Protein AF-A0A7S4QKD5-F1 (afdb_monomer_lite)

pLDDT: mean 78.83, std 19.74, range [33.03, 97.81]

Radius of gyration: 23.09 Å; chains: 1; bounding box: 77×49×74 Å

Sequence (317 aa):
MRFPWPRMSRLARLGDWGRHAMQVAAQGALAAQARTRALATPSAGSQRAFCSGRSSRMLVKAEVSDFGRLAGGVLARLRAGQPTELDAVGEGAVGSAVKALALANALAGKDSSITVAFIPVLTSSDDKKLVRLTVHSVLTPTEKEPPDFSRGGLYVPADAAAVGRRAADSARARNAPGAAAVGAGAGNGGVATPTELARAVLGEWLRYAAPDLRAATRVAAVARTAGREASASVSSASAPGRQRAPFLLAFGPPALARAVRALAFVCVDLKKEHLAGSPSFVVVPRFGERRKPDRYLGIEKTTKFIALCLAHAKTGR

Foldseek 3Di:
DDDDDDDPPPPPPPPCPVVCVVVCLVVVVVVVVVVVVVPPDDDPDDDPPPDDLDADEAEFDLDDPDLNVLLVVLLVCQVVVGWYKYKYADLSRLLSNLVSLQVNQVVCVVPHQWFKWWQWAFDADPNTTIIMTGIHTDRHFPADDDPDPVPDAAEQDLALVVLVVVLVVVVVVCPPPPNPPPDPPPPPNRQNALQSVLVVLLLLLCVQQPVQLVVQVVVCVVCVVVVHRDRRDRDPDDDRPPDHFHKYKAADRSSSSSNSSSSNVNQVVCPDPSNPVGFDWIWGKHKDWDWDQDPPPSDTDIGITIMTTIGTDPPDD

Organism: NCBI:txid311494

InterPro domains:
  IPR007347 Sporulation stage V, protein S [PF04232] (65-133)
  IPR036882 Alba-like domain superfamily [G3DSA:3.30.110.20] (59-139)

Structure (mmCIF, N/CA/C/O backbone):
data_AF-A0A7S4QKD5-F1
#
_entry.id   AF-A0A7S4QKD5-F1
#
loop_
_atom_site.group_PDB
_atom_site.id
_atom_site.type_symbol
_atom_site.label_atom_id
_atom_site.label_alt_id
_atom_site.label_comp_id
_atom_site.label_asym_id
_atom_site.label_entity_id
_atom_site.label_seq_id
_atom_site.pdbx_PDB_ins_code
_atom_site.Cartn_x
_atom_site.Cartn_y
_atom_site.Cartn_z
_atom_site.occupancy
_atom_site.B_iso_or_equiv
_atom_site.auth_seq_id
_atom_site.auth_comp_id
_atom_site.auth_asym_id
_atom_site.auth_atom_id
_atom_site.pdbx_PDB_model_num
ATOM 1 N N . MET A 1 1 ? -11.360 -14.844 -48.234 1.00 39.16 1 MET A N 1
ATOM 2 C CA . MET A 1 1 ? -11.014 -13.437 -47.927 1.00 39.16 1 MET A CA 1
ATOM 3 C C . MET A 1 1 ? -9.937 -13.422 -46.846 1.00 39.16 1 MET A C 1
ATOM 5 O O . MET A 1 1 ? -10.187 -13.914 -45.754 1.00 39.16 1 MET A O 1
ATOM 9 N N . ARG A 1 2 ? -8.713 -12.987 -47.179 1.00 33.09 2 ARG A N 1
ATOM 10 C CA . ARG A 1 2 ? -7.545 -12.968 -46.278 1.00 33.09 2 ARG A CA 1
ATOM 11 C C . ARG A 1 2 ? -7.447 -11.593 -45.609 1.00 33.09 2 ARG A C 1
ATOM 13 O O . ARG A 1 2 ? -7.262 -10.604 -46.307 1.00 33.09 2 ARG A O 1
ATOM 20 N N . PHE A 1 3 ? -7.566 -11.536 -44.284 1.00 33.91 3 PHE A N 1
ATOM 21 C CA . PHE A 1 3 ? -7.326 -10.317 -43.505 1.00 33.91 3 PHE A CA 1
ATOM 22 C C . PHE A 1 3 ? -5.829 -10.185 -43.175 1.00 33.91 3 PHE A C 1
ATOM 24 O O . PHE A 1 3 ? -5.267 -11.119 -42.596 1.00 33.91 3 PHE A O 1
ATOM 31 N N . PRO A 1 4 ? -5.166 -9.060 -43.498 1.00 55.31 4 PRO A N 1
ATOM 32 C CA . PRO A 1 4 ? -3.790 -8.824 -43.091 1.00 55.31 4 PRO A CA 1
ATOM 33 C C . PRO A 1 4 ? -3.775 -8.266 -41.662 1.00 55.31 4 PRO A C 1
ATOM 35 O O . PRO A 1 4 ? -4.262 -7.169 -41.399 1.00 55.31 4 PRO A O 1
ATOM 38 N N . TRP A 1 5 ? -3.211 -9.022 -40.722 1.00 33.19 5 TRP A N 1
ATOM 39 C CA . TRP A 1 5 ? -2.907 -8.511 -39.385 1.00 33.19 5 TRP A CA 1
ATOM 40 C C . TRP A 1 5 ? -1.605 -7.689 -39.421 1.00 33.19 5 TRP A C 1
ATOM 42 O O . TRP A 1 5 ? -0.603 -8.175 -39.957 1.00 33.19 5 TRP A O 1
ATOM 52 N N . PRO A 1 6 ? -1.556 -6.474 -38.840 1.00 47.16 6 PRO A N 1
ATOM 53 C CA . PRO A 1 6 ? -0.321 -5.705 -38.746 1.00 47.16 6 PRO A CA 1
ATOM 54 C C . PRO A 1 6 ? 0.633 -6.325 -37.716 1.00 47.16 6 PRO A C 1
ATOM 56 O O . PRO A 1 6 ? 0.248 -6.643 -36.589 1.00 47.16 6 PRO A O 1
ATOM 59 N N . ARG A 1 7 ? 1.908 -6.455 -38.103 1.00 42.19 7 ARG A N 1
ATOM 60 C CA . ARG A 1 7 ? 3.028 -6.924 -37.270 1.00 42.19 7 ARG A CA 1
ATOM 61 C C . ARG A 1 7 ? 3.140 -6.124 -35.960 1.00 42.19 7 ARG A C 1
ATOM 63 O O . ARG A 1 7 ? 3.494 -4.946 -35.963 1.00 42.19 7 ARG A O 1
ATOM 70 N N . MET A 1 8 ? 2.912 -6.788 -34.824 1.00 36.66 8 MET A N 1
ATOM 71 C CA . MET A 1 8 ? 3.201 -6.267 -33.482 1.00 36.66 8 MET A CA 1
ATOM 72 C C . MET A 1 8 ? 4.703 -6.366 -33.163 1.00 36.66 8 MET A C 1
ATOM 74 O O . MET A 1 8 ? 5.147 -7.306 -32.513 1.00 36.66 8 MET A O 1
ATOM 78 N N . SER A 1 9 ? 5.487 -5.358 -33.549 1.00 43.75 9 SER A N 1
ATOM 79 C CA . SER A 1 9 ? 6.924 -5.266 -33.210 1.00 43.75 9 SER A CA 1
ATOM 80 C C . SER A 1 9 ? 7.228 -4.395 -31.972 1.00 43.75 9 SER A C 1
ATOM 82 O O . SER A 1 9 ? 8.347 -3.914 -31.813 1.00 43.75 9 SER A O 1
ATOM 84 N N . ARG A 1 10 ? 6.260 -4.154 -31.071 1.00 43.47 10 ARG A N 1
ATOM 85 C CA . ARG A 1 10 ? 6.428 -3.257 -29.896 1.00 43.47 10 ARG A CA 1
ATOM 86 C C . ARG A 1 10 ? 6.377 -3.922 -28.512 1.00 43.47 10 ARG A C 1
ATOM 88 O O . ARG A 1 10 ? 6.310 -3.211 -27.516 1.00 43.47 10 ARG A O 1
ATOM 95 N N . LEU A 1 11 ? 6.457 -5.250 -28.407 1.00 43.75 11 LEU A N 1
ATOM 96 C CA . LEU A 1 11 ? 6.406 -5.946 -27.105 1.00 43.75 11 LEU A CA 1
ATOM 97 C C . LEU A 1 11 ? 7.763 -6.422 -26.551 1.00 43.75 11 LEU A C 1
ATOM 99 O O . LEU A 1 11 ? 7.818 -6.895 -25.421 1.00 43.75 11 LEU A O 1
ATOM 103 N N . ALA A 1 12 ? 8.874 -6.217 -27.265 1.00 42.94 12 ALA A N 1
ATOM 104 C CA . ALA A 1 12 ? 10.193 -6.691 -26.826 1.00 42.94 12 ALA A CA 1
ATOM 105 C C . ALA A 1 12 ? 10.937 -5.771 -25.824 1.00 42.94 12 ALA A C 1
ATOM 107 O O . ALA A 1 12 ? 11.955 -6.180 -25.280 1.00 42.94 12 ALA A O 1
ATOM 108 N N . ARG A 1 13 ? 10.458 -4.551 -25.519 1.00 44.81 13 ARG A N 1
ATOM 109 C CA . ARG A 1 13 ? 11.204 -3.581 -24.670 1.00 44.81 13 ARG A CA 1
ATOM 110 C C . ARG A 1 13 ? 10.841 -3.558 -23.177 1.00 44.81 13 ARG A C 1
ATOM 112 O O . ARG A 1 13 ? 11.372 -2.736 -22.437 1.00 44.81 13 ARG A O 1
ATOM 119 N N . LEU A 1 14 ? 9.958 -4.441 -22.704 1.00 46.25 14 LEU A N 1
ATOM 120 C CA . LEU A 1 14 ? 9.566 -4.499 -21.282 1.00 46.25 14 LEU A CA 1
ATOM 121 C C . LEU A 1 14 ? 10.280 -5.597 -20.467 1.00 46.25 14 LEU A C 1
ATOM 123 O O . LEU A 1 14 ? 10.125 -5.636 -19.248 1.00 46.25 14 LEU A O 1
ATOM 127 N N . GLY A 1 15 ? 11.084 -6.455 -21.107 1.00 46.62 15 GLY A N 1
ATOM 128 C CA . GLY A 1 15 ? 11.769 -7.580 -20.453 1.00 46.62 15 GLY A CA 1
ATOM 129 C C . GLY A 1 15 ? 13.033 -7.223 -19.659 1.00 46.62 15 GLY A C 1
ATOM 130 O O . GLY A 1 15 ? 13.380 -7.945 -18.726 1.00 46.62 15 GLY A O 1
ATOM 131 N N . ASP A 1 16 ? 13.698 -6.104 -19.964 1.00 50.00 16 ASP A N 1
ATOM 132 C CA . ASP A 1 16 ? 15.040 -5.823 -19.423 1.00 50.00 16 ASP A CA 1
ATOM 133 C C . ASP A 1 16 ? 15.083 -5.010 -18.129 1.00 50.00 16 ASP A C 1
ATOM 135 O O . ASP A 1 16 ? 16.111 -4.980 -17.456 1.00 50.00 16 ASP A O 1
ATOM 139 N N . TRP A 1 17 ? 13.961 -4.445 -17.686 1.00 52.34 17 TRP A N 1
ATOM 140 C CA . TRP A 1 17 ? 13.917 -3.627 -16.468 1.00 52.34 17 TRP A CA 1
ATOM 141 C C . TRP A 1 17 ? 14.281 -4.409 -15.200 1.00 52.34 17 TRP A C 1
ATOM 143 O O . TRP A 1 17 ? 14.860 -3.851 -14.276 1.00 52.34 17 TRP A O 1
ATOM 153 N N . GLY A 1 18 ? 13.961 -5.705 -15.139 1.00 49.03 18 GLY A N 1
ATOM 154 C CA . GLY A 1 18 ? 14.237 -6.537 -13.964 1.00 49.03 18 GLY A CA 1
ATOM 155 C C . GLY A 1 18 ? 15.702 -6.950 -13.836 1.00 49.03 18 GLY A C 1
ATOM 156 O O . GLY A 1 18 ? 16.249 -6.912 -12.736 1.00 49.03 18 GLY A O 1
ATOM 157 N N . ARG A 1 19 ? 16.334 -7.321 -14.958 1.00 54.69 19 ARG A N 1
ATOM 158 C CA . ARG A 1 19 ? 17.758 -7.678 -14.992 1.00 54.69 19 ARG A CA 1
ATOM 159 C C . ARG A 1 19 ? 18.625 -6.439 -14.839 1.00 54.69 19 ARG A C 1
ATOM 161 O O . ARG A 1 19 ? 19.513 -6.466 -14.002 1.00 54.69 19 ARG A O 1
ATOM 168 N N . HIS A 1 20 ? 18.286 -5.329 -15.501 1.00 55.62 20 HIS A N 1
ATOM 169 C CA . HIS A 1 20 ? 18.973 -4.058 -15.272 1.00 55.62 20 HIS A CA 1
ATOM 170 C C . HIS A 1 20 ? 18.771 -3.532 -13.852 1.00 55.62 20 HIS A C 1
ATOM 172 O O . HIS A 1 20 ? 19.747 -3.123 -13.251 1.00 55.62 20 HIS A O 1
ATOM 178 N N . ALA A 1 21 ? 17.578 -3.581 -13.249 1.00 52.31 21 ALA A N 1
ATOM 179 C CA . ALA A 1 21 ? 17.415 -3.118 -11.866 1.00 52.31 21 ALA A CA 1
ATOM 180 C C . ALA A 1 21 ? 18.180 -3.990 -10.854 1.00 52.31 21 ALA A C 1
ATOM 182 O O . ALA A 1 21 ? 18.767 -3.450 -9.921 1.00 52.31 21 ALA A O 1
ATOM 183 N N . MET A 1 22 ? 18.229 -5.317 -11.042 1.00 56.12 22 MET A N 1
ATOM 184 C CA . MET A 1 22 ? 19.041 -6.196 -10.188 1.00 56.12 22 MET A CA 1
ATOM 185 C C . MET A 1 22 ? 20.547 -6.052 -10.447 1.00 56.12 22 MET A C 1
ATOM 187 O O . MET A 1 22 ? 21.323 -6.076 -9.495 1.00 56.12 22 MET A O 1
ATOM 191 N N . GLN A 1 23 ? 20.965 -5.848 -11.697 1.00 62.44 23 GLN A N 1
ATOM 192 C CA . GLN A 1 23 ? 22.365 -5.645 -12.076 1.00 62.44 23 GLN A CA 1
ATOM 193 C C . GLN A 1 23 ? 22.870 -4.255 -11.665 1.00 62.44 23 GLN A C 1
ATOM 195 O O . GLN A 1 23 ? 23.968 -4.154 -11.135 1.00 62.44 23 GLN A O 1
ATOM 200 N N . VAL A 1 24 ? 22.053 -3.206 -11.787 1.00 59.84 24 VAL A N 1
ATOM 201 C CA . VAL A 1 24 ? 22.327 -1.850 -11.277 1.00 59.84 24 VAL A CA 1
ATOM 202 C C . VAL A 1 24 ? 22.299 -1.834 -9.749 1.00 59.84 24 VAL A C 1
ATOM 204 O O . VAL A 1 24 ? 23.124 -1.161 -9.144 1.00 59.84 24 VAL A O 1
ATOM 207 N N . ALA A 1 25 ? 21.435 -2.616 -9.092 1.00 54.34 25 ALA A N 1
ATOM 208 C CA . ALA A 1 25 ? 21.495 -2.789 -7.639 1.00 54.34 25 ALA A CA 1
ATOM 209 C C . ALA A 1 25 ? 22.778 -3.516 -7.199 1.00 54.34 25 ALA A C 1
ATOM 211 O O . ALA A 1 25 ? 23.382 -3.121 -6.206 1.00 54.34 25 ALA A O 1
ATOM 212 N N . ALA A 1 26 ? 23.228 -4.537 -7.937 1.00 53.03 26 ALA A N 1
ATOM 213 C CA . ALA A 1 26 ? 24.484 -5.236 -7.660 1.00 53.03 26 ALA A CA 1
ATOM 214 C C . ALA A 1 26 ? 25.719 -4.350 -7.926 1.00 53.03 26 ALA A C 1
ATOM 216 O O . ALA A 1 26 ? 26.621 -4.289 -7.095 1.00 53.03 26 ALA A O 1
ATOM 217 N N . GLN A 1 27 ? 25.736 -3.608 -9.038 1.00 55.28 27 GLN A N 1
ATOM 218 C CA . GLN A 1 27 ? 26.816 -2.681 -9.397 1.00 55.28 27 GLN A CA 1
ATOM 219 C C . GLN A 1 27 ? 26.841 -1.440 -8.492 1.00 55.28 27 GLN A C 1
ATOM 221 O O . GLN A 1 27 ? 27.911 -1.005 -8.077 1.00 55.28 27 GLN A O 1
ATOM 226 N N . GLY A 1 28 ? 25.677 -0.898 -8.126 1.00 45.31 28 GLY A N 1
ATOM 227 C CA . GLY A 1 28 ? 25.545 0.220 -7.193 1.00 45.31 28 GLY A CA 1
ATOM 228 C C . GLY A 1 28 ? 25.924 -0.158 -5.760 1.00 45.31 28 GLY A C 1
ATOM 229 O O . GLY A 1 28 ? 26.590 0.628 -5.090 1.00 45.31 28 GLY A O 1
ATOM 230 N N . ALA A 1 29 ? 25.580 -1.371 -5.309 1.00 48.91 29 ALA A N 1
ATOM 231 C CA . ALA A 1 29 ? 26.019 -1.890 -4.015 1.00 48.91 29 ALA A CA 1
ATOM 232 C C . ALA A 1 29 ? 27.543 -2.065 -3.974 1.00 48.91 29 ALA A C 1
ATOM 234 O O . ALA A 1 29 ? 28.173 -1.583 -3.040 1.00 48.91 29 ALA A O 1
ATOM 235 N N . LEU A 1 30 ? 28.153 -2.639 -5.018 1.00 50.00 30 LEU A N 1
ATOM 236 C CA . LEU A 1 30 ? 29.610 -2.779 -5.112 1.00 50.00 30 LEU A CA 1
ATOM 237 C C . LEU A 1 30 ? 30.332 -1.426 -5.219 1.00 50.00 30 LEU A C 1
ATOM 239 O O . LEU A 1 30 ? 31.354 -1.239 -4.568 1.00 50.00 30 LEU A O 1
ATOM 243 N N . ALA A 1 31 ? 29.799 -0.454 -5.966 1.00 48.97 31 ALA A N 1
ATOM 244 C CA . ALA A 1 31 ? 30.385 0.886 -6.064 1.00 48.97 31 ALA A CA 1
ATOM 245 C C . ALA A 1 31 ? 30.251 1.690 -4.756 1.00 48.97 31 ALA A C 1
ATOM 247 O O . ALA A 1 31 ? 31.171 2.421 -4.385 1.00 48.97 31 ALA A O 1
ATOM 248 N N . ALA A 1 32 ? 29.138 1.541 -4.030 1.00 48.16 32 ALA A N 1
ATOM 249 C CA . ALA A 1 32 ? 28.965 2.129 -2.704 1.00 48.16 32 ALA A CA 1
ATOM 250 C C . ALA A 1 32 ? 29.894 1.467 -1.672 1.00 48.16 32 ALA A C 1
ATOM 252 O O . ALA A 1 32 ? 30.523 2.171 -0.887 1.00 48.16 32 ALA A O 1
ATOM 253 N N . GLN A 1 33 ? 30.048 0.140 -1.733 1.00 46.88 33 GLN A N 1
ATOM 254 C CA . GLN A 1 33 ? 30.880 -0.644 -0.819 1.00 46.88 33 GLN A CA 1
ATOM 255 C C . GLN A 1 33 ? 32.388 -0.446 -1.078 1.00 46.88 33 GLN A C 1
ATOM 257 O O . GLN A 1 33 ? 33.166 -0.333 -0.128 1.00 46.88 33 GLN A O 1
ATOM 262 N N . ALA A 1 34 ? 32.799 -0.299 -2.344 1.00 47.16 34 ALA A N 1
ATOM 263 C CA . ALA A 1 34 ? 34.169 0.042 -2.740 1.00 47.16 34 ALA A CA 1
ATOM 264 C C . ALA A 1 34 ? 34.547 1.483 -2.355 1.00 47.16 34 ALA A C 1
ATOM 266 O O . ALA A 1 34 ? 35.674 1.731 -1.930 1.00 47.16 34 ALA A O 1
ATOM 267 N N . ARG A 1 35 ? 33.598 2.431 -2.402 1.00 42.09 35 ARG A N 1
ATOM 268 C CA . ARG A 1 35 ? 33.827 3.811 -1.934 1.00 42.09 35 ARG A CA 1
ATOM 269 C C . ARG A 1 35 ? 33.873 3.941 -0.409 1.00 42.09 35 ARG A C 1
ATOM 271 O O . ARG A 1 35 ? 34.544 4.840 0.082 1.00 42.09 35 ARG A O 1
ATOM 278 N N . THR A 1 36 ? 33.256 3.030 0.345 1.00 41.66 36 THR A N 1
ATOM 279 C CA . THR A 1 36 ? 33.402 2.977 1.814 1.00 41.66 36 THR A CA 1
ATOM 280 C C . THR A 1 36 ? 34.690 2.313 2.304 1.00 41.66 36 THR A C 1
ATOM 282 O O . THR A 1 36 ? 35.027 2.480 3.470 1.00 41.66 36 THR A O 1
ATOM 285 N N . ARG A 1 37 ? 35.439 1.593 1.454 1.00 37.97 37 ARG A N 1
ATOM 286 C CA . ARG A 1 37 ? 36.737 0.998 1.841 1.00 37.97 37 ARG A CA 1
ATOM 287 C C . ARG A 1 37 ? 37.960 1.850 1.485 1.00 37.97 37 ARG A C 1
ATOM 289 O O . ARG A 1 37 ? 39.017 1.617 2.053 1.00 37.97 37 ARG A O 1
ATOM 296 N N . ALA A 1 38 ? 37.821 2.845 0.608 1.00 36.97 38 ALA A N 1
ATOM 297 C CA . ALA A 1 38 ? 38.929 3.701 0.164 1.00 36.97 38 ALA A CA 1
ATOM 298 C C . ALA A 1 38 ? 39.050 5.048 0.916 1.00 36.97 38 ALA A C 1
ATOM 300 O O . ALA A 1 38 ? 39.887 5.869 0.561 1.00 36.97 38 ALA A O 1
ATOM 301 N N . LEU A 1 39 ? 38.235 5.287 1.951 1.00 38.66 39 LEU A N 1
ATOM 302 C CA . LEU A 1 39 ? 38.225 6.529 2.746 1.00 38.66 39 LEU A CA 1
ATOM 303 C C . LEU A 1 39 ? 38.279 6.240 4.255 1.00 38.66 39 LEU A C 1
ATOM 305 O O . LEU A 1 39 ? 37.533 6.808 5.047 1.00 38.66 39 LEU A O 1
ATOM 309 N N . ALA A 1 40 ? 39.170 5.333 4.654 1.00 34.38 40 ALA A N 1
ATOM 310 C CA . ALA A 1 40 ? 39.543 5.124 6.051 1.00 34.38 40 ALA A CA 1
ATOM 311 C C . ALA A 1 40 ? 40.992 5.583 6.282 1.00 34.38 40 ALA A C 1
ATOM 313 O O . ALA A 1 40 ? 41.862 4.803 6.651 1.00 34.38 40 ALA A O 1
ATOM 314 N N . THR A 1 41 ? 41.248 6.869 6.048 1.00 37.09 41 THR A N 1
ATOM 315 C CA . THR A 1 41 ? 42.358 7.607 6.662 1.00 37.09 41 THR A CA 1
ATOM 316 C C . THR A 1 41 ? 41.738 8.719 7.512 1.00 37.09 41 THR A C 1
ATOM 318 O O . THR A 1 41 ? 40.926 9.493 6.997 1.00 37.09 41 THR A O 1
ATOM 321 N N . PRO A 1 42 ? 42.031 8.798 8.824 1.00 41.19 42 PRO A N 1
ATOM 322 C CA . PRO A 1 42 ? 41.405 9.779 9.695 1.00 41.19 42 PRO A CA 1
ATOM 323 C C . PRO A 1 42 ? 42.092 11.130 9.486 1.00 41.19 42 PRO A C 1
ATOM 325 O O . PRO A 1 42 ? 43.049 11.471 10.173 1.00 41.19 42 PRO A O 1
ATOM 328 N N . SER A 1 43 ? 41.616 11.910 8.516 1.00 33.03 43 SER A N 1
ATOM 329 C CA . SER A 1 43 ? 41.948 13.331 8.453 1.00 33.03 43 SER A CA 1
ATOM 330 C C . SER A 1 43 ? 41.004 14.081 9.386 1.00 33.03 43 SER A C 1
ATOM 332 O O . SER A 1 43 ? 39.810 14.238 9.125 1.00 33.03 43 SER A O 1
ATOM 334 N N . ALA A 1 44 ? 41.554 14.486 10.527 1.00 43.94 44 ALA A N 1
ATOM 335 C CA . ALA A 1 44 ? 40.952 15.437 11.439 1.00 43.94 44 ALA A CA 1
ATOM 336 C C . ALA A 1 44 ? 40.691 16.752 10.687 1.00 43.94 44 ALA A C 1
ATOM 338 O O . ALA A 1 44 ? 41.615 17.503 10.390 1.00 43.94 44 ALA A O 1
ATOM 339 N N . GLY A 1 45 ? 39.432 17.021 10.346 1.00 35.81 45 GLY A N 1
ATOM 340 C CA . GLY A 1 45 ? 39.092 18.218 9.585 1.00 35.81 45 GLY A CA 1
ATOM 341 C C . GLY A 1 45 ? 37.596 18.399 9.376 1.00 35.81 45 GLY A C 1
ATOM 342 O O . GLY A 1 45 ? 37.070 18.094 8.319 1.00 35.81 45 GLY A O 1
ATOM 343 N N . SER A 1 46 ? 36.926 18.927 10.400 1.00 47.12 46 SER A N 1
ATOM 344 C CA . SER A 1 46 ? 35.750 19.799 10.273 1.00 47.12 46 SER A CA 1
ATOM 345 C C . SER A 1 46 ? 34.607 19.357 9.334 1.00 47.12 46 SER A C 1
ATOM 347 O O . SER A 1 46 ? 34.452 19.873 8.232 1.00 47.12 46 SER A O 1
ATOM 349 N N . GLN A 1 47 ? 33.704 18.505 9.834 1.00 42.03 47 GLN A N 1
ATOM 350 C CA . GLN A 1 47 ? 32.267 18.582 9.512 1.00 42.03 47 GLN A CA 1
ATOM 351 C C . GLN A 1 47 ? 31.428 18.284 10.762 1.00 42.03 47 GLN A C 1
ATOM 353 O O . GLN A 1 47 ? 30.766 17.255 10.887 1.00 42.03 47 GLN A O 1
ATOM 358 N N . ARG A 1 48 ? 31.448 19.217 11.719 1.00 42.78 48 ARG A N 1
ATOM 359 C CA . ARG A 1 48 ? 30.397 19.326 12.735 1.00 42.78 48 ARG A CA 1
ATOM 360 C C . ARG A 1 48 ? 29.346 20.315 12.240 1.00 42.78 48 ARG A C 1
ATOM 362 O O . ARG A 1 48 ? 29.459 21.510 12.466 1.00 42.78 48 ARG A O 1
ATOM 369 N N . ALA A 1 49 ? 28.320 19.788 11.582 1.00 39.94 49 ALA A N 1
ATOM 370 C CA . ALA A 1 49 ? 27.015 20.439 11.463 1.00 39.94 49 ALA A CA 1
ATOM 371 C C . ALA A 1 49 ? 25.891 19.384 11.464 1.00 39.94 49 ALA A C 1
ATOM 373 O O . ALA A 1 49 ? 24.949 19.433 10.679 1.00 39.94 49 ALA A O 1
ATOM 374 N N . PHE A 1 50 ? 25.997 18.393 12.349 1.00 48.16 50 PHE A N 1
ATOM 375 C CA . PHE A 1 50 ? 24.866 17.558 12.742 1.00 48.16 50 PHE A CA 1
ATOM 376 C C . PHE A 1 50 ? 24.274 18.181 13.996 1.00 48.16 50 PHE A C 1
ATOM 378 O O . PHE A 1 50 ? 24.842 17.980 15.057 1.00 48.16 50 PHE A O 1
ATOM 385 N N . CYS A 1 51 ? 23.216 18.983 13.850 1.00 41.47 51 CYS A N 1
ATOM 386 C CA . CYS A 1 51 ? 22.248 19.324 14.903 1.00 41.47 51 CYS A CA 1
ATOM 387 C C . CYS A 1 51 ? 21.197 20.303 14.350 1.00 41.47 51 CYS A C 1
ATOM 389 O O . CYS A 1 51 ? 21.194 21.493 14.638 1.00 41.47 51 CYS A O 1
ATOM 391 N N . SER A 1 52 ? 20.245 19.797 13.573 1.00 42.44 52 SER A N 1
ATOM 392 C CA . SER A 1 52 ? 18.865 20.231 13.782 1.00 42.44 52 SER A CA 1
ATOM 393 C C . SER A 1 52 ? 18.005 18.982 13.678 1.00 42.44 52 SER A C 1
ATOM 395 O O . SER A 1 52 ? 18.089 18.261 12.686 1.00 42.44 52 SER A O 1
ATOM 397 N N . GLY A 1 53 ? 17.235 18.675 14.722 1.00 55.81 53 GLY A N 1
ATOM 398 C CA . GLY A 1 53 ? 16.339 17.513 14.795 1.00 55.81 53 GLY A CA 1
ATOM 399 C C . GLY A 1 53 ? 15.153 17.589 13.825 1.00 55.81 53 GLY A C 1
ATOM 400 O O . GLY A 1 53 ? 14.054 17.158 14.153 1.00 55.81 53 GLY A O 1
ATOM 401 N N . ARG A 1 54 ? 15.338 18.192 12.648 1.00 64.19 54 ARG A N 1
ATOM 402 C CA . ARG A 1 54 ? 14.318 18.329 11.617 1.00 64.19 54 ARG A CA 1
ATOM 403 C C . ARG A 1 54 ? 14.257 17.031 10.824 1.00 64.19 54 ARG A C 1
ATOM 405 O O . ARG A 1 54 ? 15.274 16.558 10.313 1.00 64.19 54 ARG A O 1
ATOM 412 N N . SER A 1 55 ? 13.057 16.463 10.709 1.00 76.06 55 SER A N 1
ATOM 413 C CA . SER A 1 55 ? 12.813 15.381 9.760 1.00 76.06 55 SER A CA 1
ATOM 414 C C . SER A 1 55 ? 13.217 15.849 8.369 1.00 76.06 55 SER A C 1
ATOM 416 O O . SER A 1 55 ? 12.851 16.938 7.924 1.00 76.06 55 SER A O 1
ATOM 418 N N . SER A 1 56 ? 14.042 15.057 7.684 1.00 84.50 56 SER A N 1
ATOM 419 C CA . SER A 1 56 ? 14.355 15.390 6.301 1.00 84.50 56 SER A CA 1
ATOM 420 C C . SER A 1 56 ? 13.177 14.996 5.444 1.00 84.50 56 SER A C 1
ATOM 422 O O . SER A 1 56 ? 12.749 13.839 5.436 1.00 84.50 56 SER A O 1
ATOM 424 N N . ARG A 1 57 ? 12.681 15.993 4.725 1.00 90.81 57 ARG A N 1
ATOM 425 C CA . ARG A 1 57 ? 11.639 15.845 3.727 1.00 90.81 57 ARG A CA 1
ATOM 426 C C . ARG A 1 57 ? 12.289 15.789 2.360 1.00 90.81 57 ARG A C 1
ATOM 428 O O . ARG A 1 57 ? 13.069 16.672 2.007 1.00 90.81 57 ARG A O 1
ATOM 435 N N . MET A 1 58 ? 11.978 14.748 1.603 1.00 93.75 58 MET A N 1
ATOM 436 C CA . MET A 1 58 ? 12.442 14.589 0.230 1.00 93.75 58 MET A CA 1
ATOM 437 C C . MET A 1 58 ? 11.248 14.678 -0.708 1.00 93.75 58 MET A C 1
ATOM 439 O O . MET A 1 58 ? 10.289 13.924 -0.561 1.00 93.75 58 MET A O 1
ATOM 443 N N . LEU A 1 59 ? 11.317 15.570 -1.694 1.00 93.31 59 LEU A N 1
ATOM 444 C CA . LEU A 1 59 ? 10.318 15.640 -2.754 1.00 93.31 59 LEU A CA 1
ATOM 445 C C . LEU A 1 59 ? 10.657 14.620 -3.845 1.00 93.31 59 LEU A C 1
ATOM 447 O O . LEU A 1 59 ? 11.723 14.681 -4.461 1.00 93.31 59 LEU A O 1
ATOM 451 N N . VAL A 1 60 ? 9.742 13.694 -4.104 1.00 94.19 60 VAL A N 1
ATOM 452 C CA . VAL A 1 60 ? 9.896 12.669 -5.136 1.00 94.19 60 VAL A CA 1
ATOM 453 C C . VAL A 1 60 ? 9.277 13.161 -6.440 1.00 94.19 60 VAL A C 1
ATOM 455 O O . VAL A 1 60 ? 8.112 13.556 -6.489 1.00 94.19 60 VAL A O 1
ATOM 458 N N . LYS A 1 61 ? 10.064 13.125 -7.518 1.00 92.19 61 LYS A N 1
ATOM 459 C CA . LYS A 1 61 ? 9.604 13.440 -8.877 1.00 92.19 61 LYS A CA 1
ATOM 460 C C . LYS A 1 61 ? 8.955 12.215 -9.527 1.00 92.19 61 LYS A C 1
ATOM 462 O O . LYS A 1 61 ? 9.237 11.081 -9.149 1.00 92.19 61 LYS A O 1
ATOM 467 N N . ALA A 1 62 ? 8.087 12.440 -10.514 1.00 86.69 62 ALA A N 1
ATOM 468 C CA . ALA A 1 62 ? 7.418 11.354 -11.232 1.00 86.69 62 ALA A CA 1
ATOM 469 C C . ALA A 1 62 ? 8.414 10.441 -11.957 1.00 86.69 62 ALA A C 1
ATOM 471 O O . ALA A 1 62 ? 8.365 9.219 -11.803 1.00 86.69 62 ALA A O 1
ATOM 472 N N . GLU A 1 63 ? 9.355 11.052 -12.669 1.00 86.38 63 GLU A N 1
ATOM 473 C CA . GLU A 1 63 ? 10.474 10.373 -13.303 1.00 86.38 63 GLU A CA 1
ATOM 474 C C . GLU A 1 63 ? 11.698 10.497 -12.401 1.00 86.38 63 GLU A C 1
ATOM 476 O O . GLU A 1 63 ? 12.283 11.570 -12.239 1.00 86.38 63 GLU A O 1
ATOM 481 N N . VAL A 1 64 ? 12.053 9.389 -11.760 1.00 76.38 64 VAL A N 1
ATOM 482 C CA . VAL A 1 64 ? 13.286 9.278 -10.987 1.00 76.38 64 VAL A CA 1
ATOM 483 C C . VAL A 1 64 ? 14.299 8.582 -11.883 1.00 76.38 64 VAL A C 1
ATOM 485 O O . VAL A 1 64 ? 14.091 7.433 -12.266 1.00 76.38 64 VAL A O 1
ATOM 488 N N . SER A 1 65 ? 15.381 9.280 -12.226 1.00 74.88 65 SER A N 1
ATOM 489 C CA . SER A 1 65 ? 16.451 8.726 -13.063 1.00 74.88 65 SER A CA 1
ATOM 490 C C . SER A 1 65 ? 17.217 7.598 -12.367 1.00 74.88 65 SER A C 1
ATOM 492 O O . SER A 1 65 ? 17.745 6.719 -13.040 1.00 74.88 65 SER A O 1
ATOM 494 N N . ASP A 1 66 ? 17.240 7.587 -11.029 1.00 89.38 66 ASP A N 1
ATOM 495 C CA . ASP A 1 66 ? 17.948 6.581 -10.239 1.00 89.38 66 ASP A CA 1
ATOM 496 C C . ASP A 1 66 ? 17.177 6.183 -8.965 1.00 89.38 66 ASP A C 1
ATOM 498 O O . ASP A 1 66 ? 17.264 6.821 -7.909 1.00 89.38 66 ASP A O 1
ATOM 502 N N . PHE A 1 67 ? 16.404 5.095 -9.063 1.00 91.44 67 PHE A N 1
ATOM 503 C CA . PHE A 1 67 ? 15.717 4.494 -7.914 1.00 91.44 67 PHE A CA 1
ATOM 504 C C . PHE A 1 67 ? 16.693 3.953 -6.865 1.00 91.44 67 PHE A C 1
ATOM 506 O O . PHE A 1 67 ? 16.360 3.946 -5.680 1.00 91.44 67 PHE A O 1
ATOM 513 N N . GLY A 1 68 ? 17.878 3.503 -7.290 1.00 94.44 68 GLY A N 1
ATOM 514 C CA . GLY A 1 68 ? 18.900 2.943 -6.412 1.00 94.44 68 GLY A CA 1
ATOM 515 C C . GLY A 1 68 ? 19.451 4.000 -5.467 1.00 94.44 68 GLY A C 1
ATOM 516 O O . GLY A 1 68 ? 19.533 3.761 -4.263 1.00 94.44 68 GLY A O 1
ATOM 517 N N . ARG A 1 69 ? 19.724 5.204 -5.979 1.00 95.12 69 ARG A N 1
ATOM 518 C CA . ARG A 1 69 ? 20.169 6.335 -5.155 1.00 95.12 69 ARG A CA 1
ATOM 519 C C . ARG A 1 69 ? 19.127 6.749 -4.118 1.00 95.12 69 ARG A C 1
ATOM 521 O O . ARG A 1 69 ? 19.487 6.966 -2.962 1.00 95.12 69 ARG A O 1
ATOM 528 N N . LEU A 1 70 ? 17.848 6.829 -4.499 1.00 95.38 70 LEU A N 1
ATOM 529 C CA . LEU A 1 70 ? 16.773 7.152 -3.551 1.00 95.38 70 LEU A CA 1
ATOM 530 C C . LEU A 1 70 ? 16.620 6.052 -2.487 1.00 95.38 70 LEU A C 1
ATOM 532 O O . LEU A 1 70 ? 16.582 6.355 -1.298 1.00 95.38 70 LEU A O 1
ATOM 536 N N . ALA A 1 71 ? 16.599 4.782 -2.898 1.00 96.12 71 ALA A N 1
ATOM 537 C CA . ALA A 1 71 ? 16.498 3.637 -1.994 1.00 96.12 71 ALA A CA 1
ATOM 538 C C . ALA A 1 71 ? 17.676 3.560 -1.007 1.00 96.12 71 ALA A C 1
ATOM 540 O O . ALA A 1 71 ? 17.471 3.405 0.197 1.00 96.12 71 ALA A O 1
ATOM 541 N N . GLY A 1 72 ? 18.906 3.718 -1.504 1.00 95.19 72 GLY A N 1
ATOM 542 C CA . GLY A 1 72 ? 20.121 3.729 -0.691 1.00 95.19 72 GLY A CA 1
ATOM 543 C C . GLY A 1 72 ? 20.164 4.912 0.274 1.00 95.19 72 GLY A C 1
ATOM 544 O O . GLY A 1 72 ? 20.512 4.734 1.438 1.00 95.19 72 GLY A O 1
ATOM 545 N N . GLY A 1 73 ? 19.735 6.099 -0.171 1.00 94.94 73 GLY A N 1
ATOM 546 C CA . GLY A 1 73 ? 19.615 7.282 0.681 1.00 94.94 73 GLY A CA 1
ATOM 547 C C . GLY A 1 73 ? 18.614 7.087 1.822 1.00 94.94 73 GLY A C 1
ATOM 548 O O . GLY A 1 73 ? 18.933 7.386 2.971 1.00 94.94 73 GLY A O 1
ATOM 549 N N . VAL A 1 74 ? 17.434 6.525 1.534 1.00 95.44 74 VAL A N 1
ATOM 550 C CA . VAL A 1 74 ? 16.441 6.181 2.567 1.00 95.44 74 VAL A CA 1
ATOM 551 C C . VAL A 1 74 ? 17.021 5.170 3.557 1.00 95.44 74 VAL A C 1
ATOM 553 O O . VAL A 1 74 ? 16.946 5.383 4.765 1.00 95.44 74 VAL A O 1
ATOM 556 N N . LEU A 1 75 ? 17.646 4.096 3.068 1.00 94.94 75 LEU A N 1
ATOM 557 C CA . LEU A 1 75 ? 18.206 3.056 3.929 1.00 94.94 75 LEU A CA 1
ATOM 558 C C . LEU A 1 75 ? 19.345 3.581 4.816 1.00 94.94 75 LEU A C 1
ATOM 560 O O . LEU A 1 75 ? 19.394 3.254 6.000 1.00 94.94 75 LEU A O 1
ATOM 564 N N . ALA A 1 76 ? 20.229 4.423 4.275 1.00 94.31 76 ALA A N 1
ATOM 565 C CA . ALA A 1 76 ? 21.308 5.052 5.033 1.00 94.31 76 ALA A CA 1
ATOM 566 C C . ALA A 1 76 ? 20.765 5.915 6.182 1.00 94.31 76 ALA A C 1
ATOM 568 O O . ALA A 1 76 ? 21.253 5.824 7.308 1.00 94.31 76 ALA A O 1
ATOM 569 N N . ARG A 1 77 ? 19.705 6.695 5.930 1.00 94.19 77 ARG A N 1
ATOM 570 C CA . ARG A 1 77 ? 19.056 7.513 6.965 1.00 94.19 77 ARG A CA 1
ATOM 571 C C . ARG A 1 77 ? 18.377 6.675 8.037 1.00 94.19 77 ARG A C 1
ATOM 573 O O . ARG A 1 77 ? 18.525 6.977 9.217 1.00 94.19 77 ARG A O 1
ATOM 580 N N . LEU A 1 78 ? 17.683 5.608 7.643 1.00 93.06 78 LEU A N 1
ATOM 581 C CA . LEU A 1 78 ? 17.048 4.692 8.591 1.00 93.06 78 LEU A CA 1
ATOM 582 C C . LEU A 1 78 ? 18.078 3.982 9.476 1.00 93.06 78 LEU A C 1
ATOM 584 O O . LEU A 1 78 ? 17.851 3.849 10.675 1.00 93.06 78 LEU A O 1
ATOM 588 N N . ARG A 1 79 ? 19.227 3.580 8.916 1.00 92.62 79 ARG A N 1
ATOM 589 C CA . ARG A 1 79 ? 20.355 3.018 9.683 1.00 92.62 79 ARG A CA 1
ATOM 590 C C . ARG A 1 79 ? 20.947 4.028 10.666 1.00 92.62 79 ARG A C 1
ATOM 592 O O . ARG A 1 79 ? 21.336 3.644 11.759 1.00 92.62 79 ARG A O 1
ATOM 599 N N . ALA A 1 80 ? 20.961 5.307 10.301 1.00 92.50 80 ALA A N 1
ATOM 600 C CA . ALA A 1 80 ? 21.371 6.398 11.180 1.00 92.50 80 ALA A CA 1
ATOM 601 C C . ALA A 1 80 ? 20.288 6.818 12.201 1.00 92.50 80 ALA A C 1
ATOM 603 O O . ALA A 1 80 ? 20.479 7.804 12.909 1.00 92.50 80 ALA A O 1
ATOM 604 N N . GLY A 1 81 ? 19.136 6.133 12.254 1.00 90.81 81 GLY A N 1
ATOM 605 C CA . GLY A 1 81 ? 18.026 6.481 13.148 1.00 90.81 81 GLY A CA 1
ATOM 606 C C . GLY A 1 81 ? 17.352 7.817 12.816 1.00 90.81 81 GLY A C 1
ATOM 607 O O . GLY A 1 81 ? 16.668 8.391 13.659 1.00 90.81 81 GLY A O 1
ATOM 608 N N . GLN A 1 82 ? 17.550 8.344 11.604 1.00 91.12 82 GLN A N 1
ATOM 609 C CA . GLN A 1 82 ? 17.032 9.653 11.227 1.00 91.12 82 GLN A CA 1
ATOM 610 C C . GLN A 1 82 ? 15.614 9.556 10.648 1.00 91.12 82 GLN A C 1
ATOM 612 O O . GLN A 1 82 ? 15.391 8.796 9.695 1.00 91.12 82 GLN A O 1
ATOM 617 N N . PRO A 1 83 ? 14.666 10.386 11.126 1.00 90.06 83 PRO A N 1
ATOM 618 C CA . PRO A 1 83 ? 13.336 10.451 10.540 1.00 90.06 83 PRO A CA 1
ATOM 619 C C . PRO A 1 83 ? 13.424 10.886 9.074 1.00 90.06 83 PRO A C 1
ATOM 621 O O . PRO A 1 83 ? 14.198 11.782 8.704 1.00 90.06 83 PRO A O 1
ATOM 624 N N . THR A 1 84 ? 12.642 10.209 8.236 1.00 95.12 84 THR A N 1
ATOM 625 C CA . THR A 1 84 ? 12.630 10.401 6.786 1.00 95.12 84 THR A CA 1
ATOM 626 C C . THR A 1 84 ? 11.189 10.463 6.295 1.00 95.12 84 THR A C 1
ATOM 628 O O . THR A 1 84 ? 10.397 9.555 6.538 1.00 95.12 84 THR A O 1
ATOM 631 N N . GLU A 1 85 ? 10.854 11.538 5.593 1.00 96.69 85 GLU A N 1
ATOM 632 C CA . GLU A 1 85 ? 9.544 11.765 4.987 1.00 96.69 85 GLU A CA 1
ATOM 633 C C . GLU A 1 85 ? 9.727 11.918 3.473 1.00 96.69 85 GLU A C 1
ATOM 635 O O . GLU A 1 85 ? 10.608 12.653 3.019 1.00 96.69 85 GLU A O 1
ATOM 640 N N . LEU A 1 86 ? 8.904 11.225 2.684 1.00 96.69 86 LEU A N 1
ATOM 641 C CA . LEU A 1 86 ? 8.871 11.375 1.228 1.00 96.69 86 LEU A CA 1
ATOM 642 C C . LEU A 1 86 ? 7.567 12.059 0.817 1.00 96.69 86 LEU A C 1
ATOM 644 O O . LEU A 1 86 ? 6.495 11.483 0.989 1.00 96.69 86 LEU A O 1
ATOM 648 N N . ASP A 1 87 ? 7.657 13.251 0.241 1.00 96.62 87 ASP A N 1
ATOM 649 C CA . ASP A 1 87 ? 6.514 13.965 -0.322 1.00 96.62 87 ASP A CA 1
ATOM 650 C C . ASP A 1 87 ? 6.421 13.652 -1.819 1.00 96.62 87 ASP A C 1
ATOM 652 O O . ASP A 1 87 ? 7.391 13.798 -2.564 1.00 96.62 87 ASP A O 1
ATOM 656 N N . ALA A 1 88 ? 5.259 13.189 -2.275 1.00 96.44 88 ALA A N 1
ATOM 657 C CA . ALA A 1 88 ? 5.031 12.807 -3.663 1.00 96.44 88 ALA A CA 1
ATOM 658 C C . ALA A 1 88 ? 3.783 13.496 -4.230 1.00 96.44 88 ALA A C 1
ATOM 660 O O . ALA A 1 88 ? 2.688 13.414 -3.664 1.00 96.44 88 ALA A O 1
ATOM 661 N N . VAL A 1 89 ? 3.947 14.145 -5.386 1.00 95.38 89 VAL A N 1
ATOM 662 C CA . VAL A 1 89 ? 2.877 14.862 -6.094 1.00 95.38 89 VAL A CA 1
ATOM 663 C C . VAL A 1 89 ? 2.555 14.136 -7.399 1.00 95.38 89 VAL A C 1
ATOM 665 O O . VAL A 1 89 ? 3.406 13.987 -8.273 1.00 95.38 89 VAL A O 1
ATOM 668 N N . GLY A 1 90 ? 1.307 13.689 -7.539 1.00 94.06 90 GLY A N 1
ATOM 669 C CA . GLY A 1 90 ? 0.850 12.938 -8.711 1.00 94.06 90 GLY A CA 1
ATOM 670 C C . GLY A 1 90 ? 1.174 11.439 -8.668 1.00 94.06 90 GLY A C 1
ATOM 671 O O . GLY A 1 90 ? 1.905 10.942 -7.813 1.00 94.06 90 GLY A O 1
ATOM 672 N N . GLU A 1 91 ? 0.581 10.684 -9.591 1.00 94.44 91 GLU A N 1
ATOM 673 C CA . GLU A 1 91 ? 0.581 9.214 -9.535 1.00 94.44 91 GLU A CA 1
ATOM 674 C C . GLU A 1 91 ? 1.945 8.597 -9.847 1.00 94.44 91 GLU A C 1
ATOM 676 O O . GLU A 1 91 ? 2.365 7.644 -9.187 1.00 94.44 91 GLU A O 1
ATOM 681 N N . GLY A 1 92 ? 2.665 9.176 -10.813 1.00 95.19 92 GLY A N 1
ATOM 682 C CA . GLY A 1 92 ? 4.022 8.757 -11.154 1.00 95.19 92 GLY A CA 1
ATOM 683 C C . GLY A 1 92 ? 4.977 8.900 -9.969 1.00 95.19 92 GLY A C 1
ATOM 684 O O . GLY A 1 92 ? 5.709 7.963 -9.666 1.00 95.19 92 GLY A O 1
ATOM 685 N N . ALA A 1 93 ? 4.912 10.024 -9.246 1.00 96.06 93 ALA A N 1
ATOM 686 C CA . ALA A 1 93 ? 5.785 10.286 -8.101 1.00 96.06 93 ALA A CA 1
ATOM 687 C C . ALA A 1 93 ? 5.511 9.321 -6.947 1.00 96.06 93 ALA A C 1
ATOM 689 O O . ALA A 1 93 ? 6.447 8.766 -6.377 1.00 96.06 93 ALA A O 1
ATOM 690 N N . VAL A 1 94 ? 4.233 9.059 -6.645 1.00 96.75 94 VAL A N 1
ATOM 691 C CA . VAL A 1 94 ? 3.853 8.085 -5.610 1.00 96.75 94 VAL A CA 1
ATOM 692 C C . VAL A 1 94 ? 4.324 6.684 -6.000 1.00 96.75 94 VAL A C 1
ATOM 694 O O . VAL A 1 94 ? 4.936 5.991 -5.190 1.00 96.75 94 VAL A O 1
ATOM 697 N N . GLY A 1 95 ? 4.109 6.274 -7.254 1.00 95.75 95 GLY A N 1
ATOM 698 C CA . GLY A 1 95 ? 4.597 4.991 -7.758 1.00 95.75 95 GLY A CA 1
ATOM 699 C C . GLY A 1 95 ? 6.122 4.864 -7.676 1.00 95.75 95 GLY A C 1
ATOM 700 O O . GLY A 1 95 ? 6.628 3.811 -7.289 1.00 95.75 95 GLY A O 1
ATOM 701 N N . SER A 1 96 ? 6.850 5.934 -7.996 1.00 96.06 96 SER A N 1
ATOM 702 C CA . SER A 1 96 ? 8.311 5.995 -7.918 1.00 96.06 96 SER A CA 1
ATOM 703 C C . SER A 1 96 ? 8.830 5.942 -6.479 1.00 96.06 96 SER A C 1
ATOM 705 O O . SER A 1 96 ? 9.760 5.184 -6.199 1.00 96.06 96 SER A O 1
ATOM 707 N N . ALA A 1 97 ? 8.188 6.658 -5.552 1.00 97.19 97 ALA A N 1
ATOM 708 C CA . ALA A 1 97 ? 8.516 6.621 -4.129 1.00 97.19 97 ALA A CA 1
ATOM 709 C C . ALA A 1 97 ? 8.339 5.207 -3.556 1.00 97.19 97 ALA A C 1
ATOM 711 O O . ALA A 1 97 ? 9.257 4.653 -2.957 1.00 97.19 97 ALA A O 1
ATOM 712 N N . VAL A 1 98 ? 7.191 4.571 -3.815 1.00 97.56 98 VAL A N 1
ATOM 713 C CA . VAL A 1 98 ? 6.905 3.215 -3.322 1.00 97.56 98 VAL A CA 1
ATOM 714 C C . VAL A 1 98 ? 7.849 2.177 -3.931 1.00 97.56 98 VAL A C 1
ATOM 716 O O . VAL A 1 98 ? 8.307 1.284 -3.222 1.00 97.56 98 VAL A O 1
ATOM 719 N N . LYS A 1 99 ? 8.194 2.296 -5.221 1.00 96.44 99 LYS A N 1
ATOM 720 C CA . LYS A 1 99 ? 9.210 1.442 -5.862 1.00 96.44 99 LYS A CA 1
ATOM 721 C C . LYS A 1 99 ? 10.574 1.576 -5.194 1.00 96.44 99 LYS A C 1
ATOM 723 O O . LYS A 1 99 ? 11.219 0.561 -4.952 1.00 96.44 99 LYS A O 1
ATOM 728 N N . ALA A 1 100 ? 11.003 2.799 -4.886 1.00 97.06 100 ALA A N 1
ATOM 729 C CA . ALA A 1 100 ? 12.263 3.030 -4.188 1.00 97.06 100 ALA A CA 1
ATOM 730 C C . ALA A 1 100 ? 12.243 2.434 -2.772 1.00 97.06 100 ALA A C 1
ATOM 732 O O . ALA A 1 100 ? 13.224 1.823 -2.364 1.00 97.06 100 ALA A O 1
ATOM 733 N N . LEU A 1 101 ? 11.118 2.518 -2.054 1.00 97.19 101 LEU A N 1
ATOM 734 C CA . LEU A 1 101 ? 10.960 1.867 -0.747 1.00 97.19 101 LEU A CA 1
ATOM 735 C C . LEU A 1 101 ? 10.961 0.331 -0.849 1.00 97.19 101 LEU A C 1
ATOM 737 O O . LEU A 1 101 ? 11.603 -0.335 -0.041 1.00 97.19 101 LEU A O 1
ATOM 741 N N . ALA A 1 102 ? 10.308 -0.246 -1.864 1.00 96.62 102 ALA A N 1
ATOM 742 C CA . ALA A 1 102 ? 10.362 -1.687 -2.131 1.00 96.62 102 ALA A CA 1
ATOM 743 C C . ALA A 1 102 ? 11.791 -2.150 -2.463 1.00 96.62 102 ALA A C 1
ATOM 745 O O . ALA A 1 102 ? 12.230 -3.208 -2.013 1.00 96.62 102 ALA A O 1
ATOM 746 N N . LEU A 1 103 ? 12.538 -1.336 -3.215 1.00 96.44 103 LEU A N 1
ATOM 747 C CA . LEU A 1 103 ? 13.947 -1.579 -3.511 1.00 96.44 103 LEU A CA 1
ATOM 748 C C . LEU A 1 103 ? 14.814 -1.456 -2.258 1.00 96.44 103 LEU A C 1
ATOM 750 O O . LEU A 1 103 ? 15.665 -2.311 -2.040 1.00 96.44 103 LEU A O 1
ATOM 754 N N . ALA A 1 104 ? 14.561 -0.465 -1.403 1.00 96.06 104 ALA A N 1
ATOM 755 C CA . ALA A 1 104 ? 15.244 -0.331 -0.120 1.00 96.06 104 ALA A CA 1
ATOM 756 C C . ALA A 1 104 ? 15.028 -1.577 0.753 1.00 96.06 104 ALA A C 1
ATOM 758 O O . ALA A 1 104 ? 15.980 -2.068 1.346 1.00 96.06 104 ALA A O 1
ATOM 759 N N . ASN A 1 105 ? 13.820 -2.148 0.754 1.00 95.62 105 ASN A N 1
ATOM 760 C CA . ASN A 1 105 ? 13.523 -3.422 1.413 1.00 95.62 105 ASN A CA 1
ATOM 761 C C . ASN A 1 105 ? 14.288 -4.612 0.820 1.00 95.62 105 ASN A C 1
ATOM 763 O O . ASN A 1 105 ? 14.784 -5.454 1.565 1.00 95.62 105 ASN A O 1
ATOM 767 N N . ALA A 1 106 ? 14.394 -4.688 -0.508 1.00 94.12 106 ALA A N 1
ATOM 768 C CA . ALA A 1 106 ? 15.160 -5.739 -1.178 1.00 94.12 106 ALA A CA 1
ATOM 769 C C . ALA A 1 106 ? 16.671 -5.634 -0.898 1.00 94.12 106 ALA A C 1
ATOM 771 O O . ALA A 1 106 ? 17.347 -6.654 -0.790 1.00 94.12 106 ALA A O 1
ATOM 772 N N . LEU A 1 107 ? 17.198 -4.411 -0.764 1.00 94.50 107 LEU A N 1
ATOM 773 C CA . LEU A 1 107 ? 18.583 -4.158 -0.361 1.00 94.50 107 LEU A CA 1
ATOM 774 C C . LEU A 1 107 ? 18.801 -4.484 1.122 1.00 94.50 107 LEU A C 1
ATOM 776 O O . LEU A 1 107 ? 19.763 -5.162 1.468 1.00 94.50 107 LEU A O 1
ATOM 780 N N . ALA A 1 108 ? 17.888 -4.051 1.994 1.00 92.56 108 ALA A N 1
ATOM 781 C CA . ALA A 1 108 ? 17.994 -4.269 3.431 1.00 92.56 108 ALA A CA 1
ATOM 782 C C . ALA A 1 108 ? 17.973 -5.757 3.799 1.00 92.56 108 ALA A C 1
ATOM 784 O O . ALA A 1 108 ? 18.740 -6.156 4.670 1.00 92.56 108 ALA A O 1
ATOM 785 N N . GLY A 1 109 ? 17.172 -6.573 3.101 1.00 86.94 109 GLY A N 1
ATOM 786 C CA . GLY A 1 109 ? 17.061 -8.013 3.351 1.00 86.94 109 GLY A CA 1
ATOM 787 C C . GLY A 1 109 ? 18.327 -8.831 3.068 1.00 86.94 109 GLY A C 1
ATOM 788 O O . GLY A 1 109 ? 18.396 -9.976 3.501 1.00 86.94 109 GLY A O 1
ATOM 789 N N . LYS A 1 110 ? 19.325 -8.271 2.370 1.00 82.69 110 LYS A N 1
ATOM 790 C CA . LYS A 1 110 ? 20.621 -8.937 2.156 1.00 82.69 110 LYS A CA 1
ATOM 791 C C . LYS A 1 110 ? 21.572 -8.772 3.340 1.00 82.69 110 LYS A C 1
ATOM 793 O O . LYS A 1 110 ? 22.316 -9.695 3.647 1.00 82.69 110 LYS A O 1
ATOM 798 N N . ASP A 1 111 ? 21.509 -7.620 4.007 1.00 76.25 111 ASP A N 1
ATOM 799 C CA . ASP A 1 111 ? 22.564 -7.182 4.929 1.00 76.25 111 ASP A CA 1
ATOM 800 C C . ASP A 1 111 ? 22.069 -6.930 6.361 1.00 76.25 111 ASP A C 1
ATOM 802 O O . ASP A 1 111 ? 22.875 -6.744 7.270 1.00 76.25 111 ASP A O 1
ATOM 806 N N . SER A 1 112 ? 20.756 -6.819 6.585 1.00 73.81 112 SER A N 1
ATOM 807 C CA . SER A 1 112 ? 20.222 -6.293 7.844 1.00 73.81 112 SER A CA 1
ATOM 808 C C . SER A 1 112 ? 18.839 -6.834 8.204 1.00 73.81 112 SER A C 1
ATOM 810 O O . SER A 1 112 ? 18.012 -7.110 7.343 1.00 73.81 112 SER A O 1
ATOM 812 N N . SER A 1 113 ? 18.544 -6.880 9.504 1.00 84.94 113 SER A N 1
ATOM 813 C CA . SER A 1 113 ? 17.210 -7.172 10.056 1.00 84.94 113 SER A CA 1
ATOM 814 C C . SER A 1 113 ? 16.220 -5.998 9.937 1.00 84.94 113 SER A C 1
ATOM 816 O O . SER A 1 113 ? 15.099 -6.058 10.451 1.00 84.94 113 SER A O 1
ATOM 818 N N . ILE A 1 114 ? 16.624 -4.910 9.272 1.00 91.00 114 ILE A N 1
ATOM 819 C CA . ILE A 1 114 ? 15.814 -3.704 9.111 1.00 91.00 114 ILE A CA 1
ATOM 820 C C . ILE A 1 114 ? 14.808 -3.934 7.988 1.00 91.00 114 ILE A C 1
ATOM 822 O O . ILE A 1 114 ? 15.178 -4.168 6.841 1.00 91.00 114 ILE A O 1
ATOM 826 N N . THR A 1 115 ? 13.524 -3.796 8.302 1.00 93.88 115 THR A N 1
ATOM 827 C CA . THR A 1 115 ? 12.472 -3.680 7.292 1.00 93.88 115 THR A CA 1
ATOM 828 C C . THR A 1 115 ? 12.034 -2.227 7.187 1.00 93.88 115 THR A C 1
ATOM 830 O O . THR A 1 115 ? 11.729 -1.579 8.183 1.00 93.88 115 THR A O 1
ATOM 833 N N . VAL A 1 116 ? 12.010 -1.702 5.969 1.00 95.12 116 VAL A N 1
ATOM 834 C CA . VAL A 1 116 ? 11.506 -0.371 5.648 1.00 95.12 116 VAL A CA 1
ATOM 835 C C . VAL A 1 116 ? 9.988 -0.441 5.524 1.00 95.12 116 VAL A C 1
ATOM 837 O O . VAL A 1 116 ? 9.446 -1.160 4.680 1.00 95.12 116 VAL A O 1
ATOM 840 N N . ALA A 1 117 ? 9.294 0.328 6.352 1.00 96.44 117 ALA A N 1
ATOM 841 C CA . ALA A 1 117 ? 7.851 0.497 6.279 1.00 96.44 117 ALA A CA 1
ATOM 842 C C . ALA A 1 117 ? 7.502 1.979 6.136 1.00 96.44 117 ALA A C 1
ATOM 844 O O . ALA A 1 117 ? 8.338 2.851 6.377 1.00 96.44 117 ALA A O 1
ATOM 845 N N . PHE A 1 118 ? 6.269 2.283 5.749 1.00 97.38 118 PHE A N 1
ATOM 846 C CA . PHE A 1 118 ? 5.789 3.658 5.717 1.00 97.38 118 PHE A CA 1
ATOM 847 C C . PHE A 1 118 ? 4.342 3.790 6.188 1.00 97.38 118 PHE A C 1
ATOM 849 O O . PHE A 1 118 ? 3.555 2.847 6.096 1.00 97.38 118 PHE A O 1
ATOM 856 N N . ILE A 1 119 ? 3.992 4.985 6.659 1.00 97.38 119 ILE A N 1
ATOM 857 C CA . ILE A 1 119 ? 2.620 5.399 6.956 1.00 97.38 119 ILE A CA 1
ATOM 858 C C . ILE A 1 119 ? 2.238 6.482 5.941 1.00 97.38 119 ILE A C 1
ATOM 860 O O . ILE A 1 119 ? 2.879 7.538 5.912 1.00 97.38 119 ILE A O 1
ATOM 864 N N . PRO A 1 120 ? 1.243 6.237 5.072 1.00 97.75 120 PRO A N 1
ATOM 865 C CA . PRO A 1 120 ? 0.806 7.232 4.110 1.00 97.75 120 PRO A CA 1
ATOM 866 C C . PRO A 1 120 ? -0.133 8.251 4.763 1.00 97.75 120 PRO A C 1
ATOM 868 O O . PRO A 1 120 ? -1.085 7.894 5.456 1.00 97.75 120 PRO A O 1
ATOM 871 N N . VAL A 1 121 ? 0.108 9.530 4.496 1.00 97.25 121 VAL A N 1
ATOM 872 C CA . VAL A 1 121 ? -0.705 10.653 4.965 1.00 97.25 121 VAL A CA 1
ATOM 873 C C . VAL A 1 121 ? -1.054 11.530 3.770 1.00 97.25 121 VAL A C 1
ATOM 875 O O . VAL A 1 121 ? -0.185 11.919 2.989 1.00 97.25 121 VAL A O 1
ATOM 878 N N .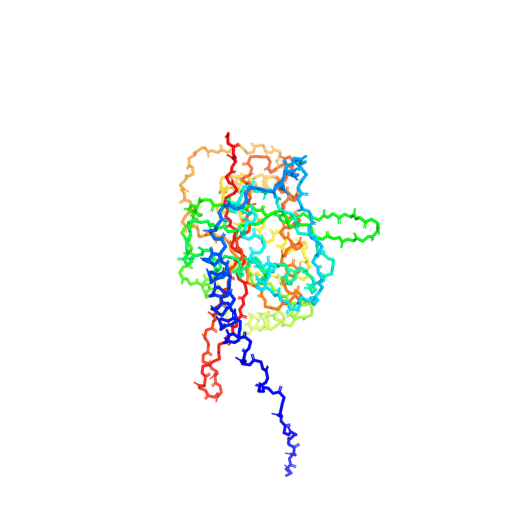 LEU A 1 122 ? -2.339 11.839 3.610 1.00 96.19 122 LEU A N 1
ATOM 879 C CA . LEU A 1 122 ? -2.781 12.850 2.655 1.00 96.19 122 LEU A CA 1
ATOM 880 C C . LEU A 1 122 ? -2.584 14.224 3.281 1.00 96.19 122 LEU A C 1
ATOM 882 O O . LEU A 1 122 ? -3.110 14.493 4.359 1.00 96.19 122 LEU A O 1
ATOM 886 N N . THR A 1 123 ? -1.845 15.088 2.599 1.00 95.31 123 THR A N 1
ATOM 887 C CA . THR A 1 123 ? -1.661 16.477 3.011 1.00 95.31 123 THR A CA 1
ATOM 888 C C . THR A 1 123 ? -1.987 17.398 1.839 1.00 95.31 123 THR A C 1
ATOM 890 O O . THR A 1 123 ? -1.886 17.027 0.667 1.00 95.31 123 THR A O 1
ATOM 893 N N . SER A 1 124 ? -2.447 18.601 2.161 1.00 92.38 124 SER A N 1
ATOM 894 C CA . SER A 1 124 ? -2.659 19.665 1.186 1.00 92.38 124 SER A CA 1
ATOM 895 C C . SER A 1 124 ? -1.604 20.728 1.458 1.00 92.38 124 SER A C 1
ATOM 897 O O . SER A 1 124 ? -1.543 21.234 2.575 1.00 92.38 124 SER A O 1
ATOM 899 N N . SER A 1 125 ? -0.747 21.013 0.479 1.00 88.75 125 SER A N 1
ATOM 900 C CA . SER A 1 125 ? 0.219 22.119 0.528 1.00 88.75 125 SER A CA 1
ATOM 901 C C . SER A 1 125 ? 0.004 22.960 -0.714 1.00 88.75 125 SER A C 1
ATOM 903 O O . SER A 1 125 ? 0.012 22.399 -1.809 1.00 88.75 125 SER A O 1
ATOM 905 N N . ASP A 1 126 ? -0.191 24.268 -0.557 1.00 82.69 126 ASP A N 1
ATOM 906 C CA . ASP A 1 126 ? -0.245 25.227 -1.672 1.00 82.69 126 ASP A CA 1
ATOM 907 C C . ASP A 1 126 ? -1.218 24.790 -2.788 1.00 82.69 126 ASP A C 1
ATOM 909 O O . ASP A 1 126 ? -0.837 24.644 -3.951 1.00 82.69 126 ASP A O 1
ATOM 913 N N . ASP A 1 127 ? -2.455 24.447 -2.401 1.00 83.56 127 ASP A N 1
ATOM 914 C CA . ASP A 1 127 ? -3.536 23.916 -3.257 1.00 83.56 127 ASP A CA 1
ATOM 915 C C . ASP A 1 127 ? -3.252 22.587 -3.976 1.00 83.56 127 ASP A C 1
ATOM 917 O O . ASP A 1 127 ? -4.088 22.051 -4.712 1.00 83.56 127 ASP A O 1
ATOM 921 N N . LYS A 1 128 ? -2.092 21.980 -3.724 1.00 87.88 128 LYS A N 1
ATOM 922 C CA . LYS A 1 128 ? -1.711 20.687 -4.283 1.00 87.88 128 LYS A CA 1
ATOM 923 C C . LYS A 1 128 ? -1.952 19.592 -3.256 1.00 87.88 128 LYS A C 1
ATOM 925 O O . LYS A 1 128 ? -1.377 19.562 -2.168 1.00 87.88 128 LYS A O 1
ATOM 930 N N . LYS A 1 129 ? -2.776 18.621 -3.652 1.00 90.62 129 LYS A N 1
ATOM 931 C CA . LYS A 1 129 ? -2.948 17.366 -2.914 1.00 90.62 129 LYS A CA 1
ATOM 932 C C . LYS A 1 129 ? -1.690 16.523 -3.090 1.00 90.62 129 LYS A C 1
ATOM 934 O O . LYS A 1 129 ? -1.448 15.993 -4.178 1.00 90.62 129 LYS A O 1
ATOM 939 N N . LEU A 1 130 ? -0.911 16.391 -2.024 1.00 94.56 130 LEU A N 1
ATOM 940 C CA . LEU A 1 130 ? 0.288 15.566 -1.999 1.00 94.56 130 LEU A CA 1
ATOM 941 C C . LEU A 1 130 ? 0.101 14.378 -1.056 1.00 94.56 130 LEU A C 1
ATOM 943 O O . LEU A 1 130 ? -0.727 14.378 -0.143 1.00 94.56 130 LEU A O 1
ATOM 947 N N . VAL A 1 131 ? 0.847 13.316 -1.333 1.00 96.56 131 VAL A N 1
ATOM 948 C CA . VAL A 1 131 ? 0.893 12.137 -0.477 1.00 96.56 131 VAL A CA 1
ATOM 949 C C . VAL A 1 131 ? 2.245 12.135 0.211 1.00 96.56 131 VAL A C 1
ATOM 951 O O . VAL A 1 131 ? 3.276 12.027 -0.453 1.00 96.56 131 VAL A O 1
ATOM 954 N N . ARG A 1 132 ? 2.227 12.243 1.536 1.00 97.12 132 ARG A N 1
ATOM 955 C CA . ARG A 1 132 ? 3.407 12.109 2.383 1.00 97.12 132 ARG A CA 1
ATOM 956 C C . ARG A 1 132 ? 3.550 10.662 2.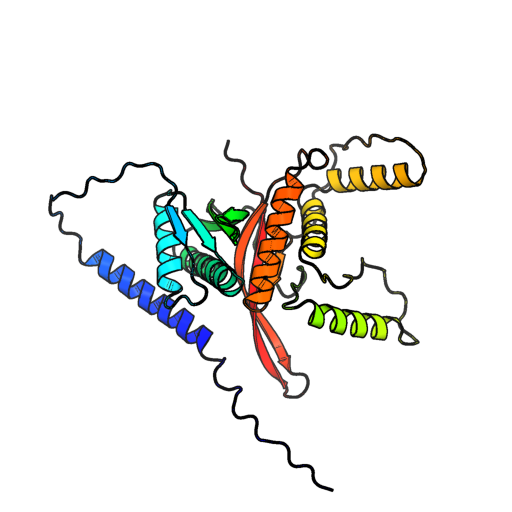826 1.00 97.12 132 ARG A C 1
ATOM 958 O O . ARG A 1 132 ? 2.601 10.073 3.338 1.00 97.12 132 ARG A O 1
ATOM 965 N N . LEU A 1 133 ? 4.730 10.087 2.643 1.00 97.81 133 LEU A N 1
ATOM 966 C CA . LEU A 1 133 ? 5.093 8.769 3.154 1.00 97.81 133 LEU A CA 1
ATOM 967 C C . LEU A 1 133 ? 6.063 8.970 4.317 1.00 97.81 133 LEU A C 1
ATOM 969 O O . LEU A 1 133 ? 7.237 9.272 4.098 1.00 97.81 133 LEU A O 1
ATOM 973 N N . THR A 1 134 ? 5.579 8.816 5.547 1.00 96.81 134 THR A N 1
ATOM 974 C CA . THR A 1 134 ? 6.448 8.824 6.729 1.00 96.81 134 THR A CA 1
ATOM 975 C C . THR A 1 134 ? 7.122 7.466 6.826 1.00 96.81 134 THR A C 1
ATOM 977 O O . THR A 1 134 ? 6.437 6.456 6.982 1.00 96.81 134 THR A O 1
ATOM 980 N N . VAL A 1 135 ? 8.443 7.421 6.668 1.00 96.56 135 VAL A N 1
ATOM 981 C CA . VAL A 1 135 ? 9.206 6.174 6.579 1.00 96.56 135 VAL A CA 1
ATOM 982 C C . VAL A 1 135 ? 9.732 5.785 7.958 1.00 96.56 135 VAL A C 1
ATOM 984 O O . VAL A 1 135 ? 10.330 6.600 8.659 1.00 96.56 135 VAL A O 1
ATOM 987 N N . HIS A 1 136 ? 9.545 4.520 8.321 1.00 94.31 136 HIS A N 1
ATOM 988 C CA . HIS A 1 136 ? 9.959 3.945 9.595 1.00 94.31 136 HIS A CA 1
ATOM 989 C C . HIS A 1 136 ? 10.823 2.703 9.369 1.00 94.31 136 HIS A C 1
ATOM 991 O O . HIS A 1 136 ? 10.597 1.931 8.432 1.00 94.31 136 HIS A O 1
ATOM 997 N N . SER A 1 137 ? 11.791 2.484 10.257 1.00 93.19 137 SER A N 1
ATOM 998 C CA . SER A 1 137 ? 12.456 1.192 10.392 1.00 93.19 137 SER A CA 1
ATOM 999 C C . SER A 1 137 ? 11.631 0.304 11.321 1.00 93.19 137 SER A C 1
ATOM 1001 O O . SER A 1 137 ? 11.292 0.675 12.442 1.00 93.19 137 SER A O 1
ATOM 1003 N N . VAL A 1 138 ? 11.292 -0.889 10.848 1.00 88.38 138 VAL A N 1
ATOM 1004 C CA . VAL A 1 138 ? 10.646 -1.932 11.641 1.00 88.38 138 VAL A CA 1
ATOM 1005 C C . VAL A 1 138 ? 11.683 -3.016 11.881 1.00 88.38 138 VAL A C 1
ATOM 1007 O O . VAL A 1 138 ? 12.135 -3.677 10.944 1.00 88.38 138 VAL A O 1
ATOM 1010 N N . LEU A 1 139 ? 12.079 -3.174 13.145 1.00 77.19 139 LEU A N 1
ATOM 1011 C CA . LEU A 1 139 ? 12.908 -4.292 13.589 1.00 77.19 139 LEU A CA 1
ATOM 1012 C C . LEU A 1 139 ? 12.062 -5.555 13.510 1.00 77.19 139 LEU A C 1
ATOM 1014 O O . LEU A 1 139 ? 11.130 -5.678 14.312 1.00 77.19 139 LEU A O 1
ATOM 1018 N N . THR A 1 140 ? 12.395 -6.394 12.522 1.00 69.25 140 THR A N 1
ATOM 1019 C CA . THR A 1 140 ? 11.766 -7.665 12.130 1.00 69.25 140 THR A CA 1
ATOM 1020 C C . THR A 1 140 ? 10.236 -7.611 12.179 1.00 69.25 140 THR A C 1
ATOM 1022 O O . THR A 1 140 ? 9.671 -7.601 13.275 1.00 69.25 140 THR A O 1
ATOM 1025 N N . PRO A 1 141 ? 9.524 -7.581 11.035 1.00 65.31 141 PRO A N 1
ATOM 1026 C CA . PRO A 1 141 ? 8.068 -7.616 11.071 1.00 65.31 141 PRO A CA 1
ATOM 1027 C C . PRO A 1 141 ? 7.647 -8.832 11.898 1.00 65.31 141 PRO A C 1
ATOM 1029 O O . PRO A 1 141 ? 8.063 -9.954 11.618 1.00 65.31 141 PRO A O 1
ATOM 1032 N N . THR A 1 142 ? 6.875 -8.592 12.959 1.00 65.81 142 THR A N 1
ATOM 1033 C CA . THR A 1 142 ? 6.382 -9.648 13.859 1.00 65.81 142 THR A CA 1
ATOM 1034 C C . THR A 1 142 ? 5.561 -10.682 13.084 1.00 65.81 142 THR A C 1
ATOM 1036 O O . THR A 1 142 ? 5.383 -11.819 13.509 1.00 65.81 142 THR A O 1
ATOM 1039 N N . GLU A 1 143 ? 5.065 -10.271 11.923 1.00 75.81 143 GLU A N 1
ATOM 1040 C CA . GLU A 1 143 ? 4.247 -11.049 11.022 1.00 75.81 143 GLU A CA 1
ATOM 1041 C C . GLU A 1 143 ? 5.115 -11.763 9.991 1.00 75.81 143 GLU A C 1
ATOM 1043 O O . GLU A 1 143 ? 5.897 -11.150 9.257 1.00 75.81 143 GLU A O 1
ATOM 1048 N N . LYS A 1 144 ? 4.942 -13.085 9.918 1.00 79.94 144 LYS A N 1
ATOM 1049 C CA . LYS A 1 144 ? 5.588 -13.919 8.909 1.00 79.94 144 LYS A CA 1
ATOM 1050 C C . LYS A 1 144 ? 5.122 -13.479 7.524 1.00 79.94 144 LYS A C 1
ATOM 1052 O O . LYS A 1 144 ? 3.924 -13.490 7.237 1.00 79.94 144 LYS A O 1
ATOM 1057 N N . GLU A 1 145 ? 6.077 -13.121 6.671 1.00 78.75 145 GLU A N 1
ATOM 1058 C CA . GLU A 1 145 ? 5.796 -12.730 5.293 1.00 78.75 145 GLU A CA 1
ATOM 1059 C C . GLU A 1 145 ? 4.983 -13.828 4.580 1.00 78.75 145 GLU A C 1
ATOM 1061 O O . GLU A 1 145 ? 5.278 -15.020 4.756 1.00 78.75 145 GLU A O 1
ATOM 1066 N N . PRO A 1 146 ? 3.947 -13.469 3.794 1.00 81.81 146 PRO A N 1
ATOM 1067 C CA . PRO A 1 146 ? 3.222 -14.450 3.007 1.00 81.81 146 PRO A CA 1
ATOM 1068 C C . PRO A 1 146 ? 4.207 -15.169 2.074 1.00 81.81 146 PRO A C 1
ATOM 1070 O O . PRO A 1 146 ? 4.859 -14.508 1.270 1.00 81.81 146 PRO A O 1
ATOM 1073 N N . PRO A 1 147 ? 4.306 -16.510 2.123 1.00 79.62 147 PRO A N 1
ATOM 1074 C CA . PRO A 1 147 ? 5.221 -17.243 1.247 1.00 79.62 147 PRO A CA 1
ATOM 1075 C C . PRO A 1 147 ? 4.802 -17.146 -0.225 1.00 79.62 147 PRO A C 1
ATOM 1077 O O . PRO A 1 147 ? 5.598 -17.404 -1.121 1.00 79.62 147 PRO A O 1
ATOM 1080 N N . ASP A 1 148 ? 3.536 -16.801 -0.471 1.00 84.94 148 ASP A N 1
ATOM 1081 C CA . ASP A 1 148 ? 2.959 -16.705 -1.799 1.00 84.94 148 ASP A CA 1
ATOM 1082 C C . ASP A 1 148 ? 1.870 -15.623 -1.846 1.00 84.94 148 ASP A C 1
ATOM 1084 O O . ASP A 1 148 ? 0.834 -15.721 -1.180 1.00 84.94 148 ASP A O 1
ATOM 1088 N N . PHE A 1 149 ? 2.098 -14.602 -2.673 1.00 86.94 149 PHE A N 1
ATOM 1089 C CA . PHE A 1 149 ? 1.143 -13.531 -2.968 1.00 86.94 149 PHE A CA 1
ATOM 1090 C C . PHE A 1 149 ? 0.073 -13.942 -3.994 1.00 86.94 149 PHE A C 1
ATOM 1092 O O . PHE A 1 149 ? -0.818 -13.153 -4.306 1.00 86.94 149 PHE A O 1
ATOM 1099 N N . SER A 1 150 ? 0.144 -15.155 -4.555 1.00 80.12 150 SER A N 1
ATOM 1100 C CA . SER A 1 150 ? -0.837 -15.659 -5.521 1.00 80.12 150 SER A CA 1
ATOM 1101 C C . SER A 1 150 ? -2.181 -16.014 -4.877 1.00 80.12 150 SER A C 1
ATOM 1103 O O . SER A 1 150 ? -3.214 -15.985 -5.554 1.00 80.12 150 SER A O 1
ATOM 1105 N N . ARG A 1 151 ? -2.176 -16.321 -3.572 1.00 80.88 151 ARG A N 1
ATOM 1106 C CA . ARG A 1 151 ? -3.355 -16.720 -2.797 1.00 80.88 151 ARG A CA 1
ATOM 1107 C C . ARG A 1 151 ? -3.758 -15.615 -1.826 1.00 80.88 151 ARG A C 1
ATOM 1109 O O . ARG A 1 151 ? -3.253 -15.540 -0.708 1.00 80.88 151 ARG A O 1
ATOM 1116 N N . GLY A 1 152 ? -4.717 -14.799 -2.252 1.00 83.75 152 GLY A N 1
ATOM 1117 C CA . GLY A 1 152 ? -5.329 -13.752 -1.436 1.00 83.75 152 GLY A CA 1
ATOM 1118 C C . GLY A 1 152 ? -4.916 -12.341 -1.847 1.00 83.75 152 GLY A C 1
ATOM 1119 O O . GLY A 1 152 ? -4.464 -12.107 -2.967 1.00 83.75 152 GLY A O 1
ATOM 1120 N N . GLY A 1 153 ? -5.113 -11.406 -0.921 1.00 89.56 153 GLY A N 1
ATOM 1121 C CA . GLY A 1 153 ? -4.859 -9.986 -1.129 1.00 89.56 153 GLY A CA 1
ATOM 1122 C C . GLY A 1 153 ? -5.970 -9.254 -1.881 1.00 89.56 153 GLY A C 1
ATOM 1123 O O . GLY A 1 153 ? -6.835 -9.841 -2.534 1.00 89.56 153 GLY A O 1
ATOM 1124 N N . LEU A 1 154 ? -5.934 -7.930 -1.776 1.00 92.75 154 LEU A N 1
ATOM 1125 C CA . LEU A 1 154 ? -6.856 -7.027 -2.451 1.00 92.75 154 LEU A CA 1
ATOM 1126 C C . LEU A 1 154 ? -6.210 -6.527 -3.744 1.00 92.75 154 LEU A C 1
ATOM 1128 O O . LEU A 1 154 ? -5.197 -5.827 -3.726 1.00 92.75 154 LEU A O 1
ATOM 1132 N N . TYR A 1 155 ? -6.790 -6.895 -4.884 1.00 92.81 155 TYR A N 1
ATOM 1133 C CA . TYR A 1 155 ? -6.331 -6.396 -6.177 1.00 92.81 155 TYR A CA 1
ATOM 1134 C C . TYR A 1 155 ? -6.686 -4.918 -6.337 1.00 92.81 155 TYR A C 1
ATOM 1136 O O . TYR A 1 155 ? -7.856 -4.545 -6.232 1.00 92.81 155 TYR A O 1
ATOM 1144 N N . VAL A 1 156 ? -5.691 -4.093 -6.663 1.00 93.69 156 VAL A N 1
ATOM 1145 C CA . VAL A 1 156 ? -5.898 -2.666 -6.901 1.00 93.69 156 VAL A CA 1
ATOM 1146 C C . VAL A 1 156 ? -6.010 -2.400 -8.401 1.00 93.69 156 VAL A C 1
ATOM 1148 O O . VAL A 1 156 ? -5.046 -2.621 -9.141 1.00 93.69 156 VAL A O 1
ATOM 1151 N N . PRO A 1 157 ? -7.170 -1.925 -8.877 1.00 90.38 157 PRO A N 1
ATOM 1152 C CA . PRO A 1 157 ? -7.350 -1.589 -10.279 1.00 90.38 157 PRO A CA 1
ATOM 1153 C C . PRO A 1 157 ? -6.558 -0.331 -10.650 1.00 90.38 157 PRO A C 1
ATOM 1155 O O . PRO A 1 157 ? -6.484 0.619 -9.870 1.00 90.38 157 PRO A O 1
ATOM 1158 N N . ALA A 1 158 ? -5.972 -0.326 -11.850 1.00 88.06 158 ALA A N 1
ATOM 1159 C CA . ALA A 1 158 ? -5.212 0.817 -12.354 1.00 88.06 158 ALA A CA 1
ATOM 1160 C C . ALA A 1 158 ? -6.115 2.022 -12.657 1.00 88.06 158 ALA A C 1
ATOM 1162 O O . ALA A 1 158 ? -5.765 3.148 -12.327 1.00 88.06 158 ALA A O 1
ATOM 1163 N N . ASP A 1 159 ? -7.293 1.777 -13.224 1.00 85.94 159 ASP A N 1
ATOM 1164 C CA . ASP A 1 159 ? -8.300 2.775 -13.566 1.00 85.94 159 ASP A CA 1
ATOM 1165 C C . ASP A 1 159 ? -9.693 2.321 -13.095 1.00 85.94 159 ASP A C 1
ATOM 1167 O O . ASP A 1 159 ? -9.946 1.140 -12.852 1.00 85.94 159 ASP A O 1
ATOM 1171 N N . ALA A 1 160 ? -10.624 3.267 -12.948 1.00 75.44 160 ALA A N 1
ATOM 1172 C CA . ALA A 1 160 ? -12.017 2.933 -12.642 1.00 75.44 160 ALA A CA 1
ATOM 1173 C C . ALA A 1 160 ? -12.689 2.166 -13.801 1.00 75.44 160 ALA A C 1
ATOM 1175 O O . ALA A 1 160 ? -13.566 1.335 -13.576 1.00 75.44 160 ALA A O 1
ATOM 1176 N N . ALA A 1 161 ? -12.243 2.376 -15.043 1.00 77.94 161 ALA A N 1
ATOM 1177 C CA . ALA A 1 161 ? -12.827 1.723 -16.211 1.00 77.94 161 ALA A CA 1
ATOM 1178 C C . ALA A 1 161 ? -12.489 0.219 -16.309 1.00 77.94 161 ALA A C 1
ATOM 1180 O O . ALA A 1 161 ? -13.340 -0.568 -16.736 1.00 77.94 161 ALA A O 1
ATOM 1181 N N . ALA A 1 162 ? -11.299 -0.243 -15.895 1.00 72.69 162 ALA A N 1
ATOM 1182 C CA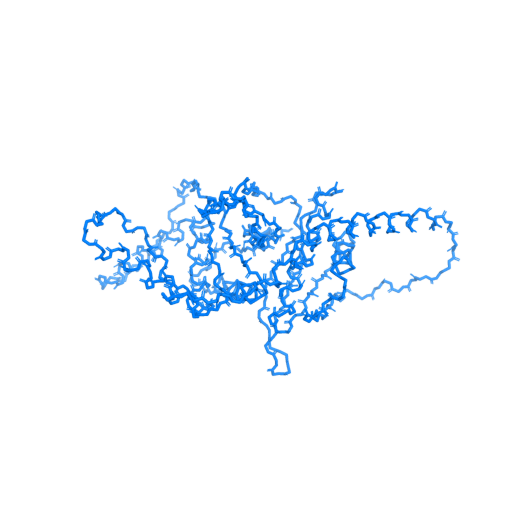 . ALA A 1 162 ? -11.009 -1.683 -15.844 1.00 72.69 162 ALA A CA 1
ATOM 1183 C C . ALA A 1 162 ? -11.807 -2.406 -14.756 1.00 72.69 162 ALA A C 1
ATOM 1185 O O . ALA A 1 162 ? -12.061 -3.607 -14.883 1.00 72.69 162 ALA A O 1
ATOM 1186 N N . VAL A 1 163 ? -12.223 -1.689 -13.707 1.00 69.06 163 VAL A N 1
ATOM 1187 C CA . VAL A 1 163 ? -13.107 -2.228 -12.668 1.00 69.06 163 VAL A CA 1
ATOM 1188 C C . VAL A 1 163 ? -14.455 -2.606 -13.261 1.00 69.06 163 VAL A C 1
ATOM 1190 O O . VAL A 1 163 ? -14.893 -3.741 -13.082 1.00 69.06 163 VAL A O 1
ATOM 1193 N N . GLY A 1 164 ? -15.069 -1.682 -14.008 1.00 66.19 164 GLY A N 1
ATOM 1194 C CA . GLY A 1 164 ? -16.374 -1.896 -14.634 1.00 66.19 164 GLY A CA 1
ATOM 1195 C C . GLY A 1 164 ? -16.383 -3.113 -15.558 1.00 66.19 164 GLY A C 1
ATOM 1196 O O . GLY A 1 164 ? -17.282 -3.943 -15.466 1.00 66.19 164 GLY A O 1
ATOM 1197 N N . ARG A 1 165 ? -15.329 -3.290 -16.367 1.00 69.75 165 ARG A N 1
ATOM 1198 C CA . ARG A 1 165 ? -15.201 -4.443 -17.276 1.00 69.75 165 ARG A CA 1
ATOM 1199 C C . ARG A 1 165 ? -15.129 -5.777 -16.535 1.00 69.75 165 ARG A C 1
ATOM 1201 O O . ARG A 1 165 ? -15.921 -6.667 -16.814 1.00 69.75 165 ARG A O 1
ATOM 1208 N N . ARG A 1 166 ? -14.262 -5.902 -15.522 1.00 65.50 166 ARG A N 1
ATOM 1209 C CA . ARG A 1 166 ? -14.174 -7.152 -14.742 1.00 65.50 166 ARG A CA 1
ATOM 1210 C C . ARG A 1 166 ? -15.431 -7.438 -13.935 1.00 65.50 166 ARG A C 1
ATOM 1212 O O . ARG A 1 166 ? -15.800 -8.602 -13.794 1.00 65.50 166 ARG A O 1
ATOM 1219 N N . ALA A 1 167 ? -16.059 -6.408 -13.373 1.00 64.19 167 ALA A N 1
ATOM 1220 C CA . ALA A 1 167 ? -17.302 -6.568 -12.630 1.00 64.19 167 ALA A CA 1
ATOM 1221 C C . ALA A 1 167 ? -18.431 -7.046 -13.553 1.00 64.19 167 ALA A C 1
ATOM 1223 O O . ALA A 1 167 ? -19.142 -7.980 -13.188 1.00 64.19 167 ALA A O 1
ATOM 1224 N N . ALA A 1 168 ? -18.529 -6.480 -14.760 1.00 64.62 168 ALA A N 1
ATOM 1225 C CA . ALA A 1 168 ? -19.470 -6.912 -15.788 1.00 64.62 168 ALA A CA 1
ATOM 1226 C C . ALA A 1 168 ? -19.206 -8.357 -16.239 1.00 64.62 168 ALA A C 1
ATOM 1228 O O . ALA A 1 168 ? -20.134 -9.161 -16.257 1.00 64.62 168 ALA A O 1
ATOM 1229 N N . ASP A 1 169 ? -17.948 -8.727 -16.496 1.00 68.19 169 ASP A N 1
ATOM 1230 C CA . ASP A 1 169 ? -17.578 -10.100 -16.868 1.00 68.19 169 ASP A CA 1
ATOM 1231 C C . ASP A 1 169 ? -17.903 -11.100 -15.745 1.00 68.19 169 ASP A C 1
ATOM 1233 O O . ASP A 1 169 ? -18.441 -12.180 -15.989 1.00 68.19 169 ASP A O 1
ATOM 1237 N N . SER A 1 170 ? -17.641 -10.722 -14.490 1.00 67.50 170 SER A N 1
ATOM 1238 C CA . SER A 1 170 ? -17.923 -11.561 -13.315 1.00 67.50 170 SER A CA 1
ATOM 1239 C C . SER A 1 170 ? -19.420 -11.670 -13.016 1.00 67.50 170 SER A C 1
ATOM 1241 O O . SER A 1 170 ? -19.880 -12.690 -12.508 1.00 67.50 170 SER A O 1
ATOM 1243 N N . ALA A 1 171 ? -20.198 -10.618 -13.283 1.00 64.31 171 ALA A N 1
ATOM 1244 C CA . ALA A 1 171 ? -21.654 -10.651 -13.179 1.00 64.31 171 ALA A CA 1
ATOM 1245 C C . ALA A 1 171 ? -22.258 -11.515 -14.293 1.00 64.31 171 ALA A C 1
ATOM 1247 O O . ALA A 1 171 ? -23.114 -12.349 -14.019 1.00 64.31 171 ALA A O 1
ATOM 1248 N N . ARG A 1 172 ? -21.747 -11.399 -15.525 1.00 72.81 172 ARG A N 1
ATOM 1249 C CA . ARG A 1 172 ? -22.167 -12.231 -16.658 1.00 72.81 172 ARG A CA 1
ATOM 1250 C C . ARG A 1 172 ? -21.872 -13.712 -16.424 1.00 72.81 172 ARG A C 1
ATOM 1252 O O . ARG A 1 172 ? -22.716 -14.541 -16.732 1.00 72.81 172 ARG A O 1
ATOM 1259 N N . ALA A 1 173 ? -20.722 -14.036 -15.830 1.00 72.00 173 ALA A N 1
ATOM 1260 C CA . ALA A 1 173 ? -20.388 -15.405 -15.437 1.00 72.00 173 ALA A CA 1
ATOM 1261 C C . ALA A 1 173 ? -21.306 -15.948 -14.326 1.00 72.00 173 ALA A C 1
ATOM 1263 O O . ALA A 1 173 ? -21.663 -17.120 -14.355 1.00 72.00 173 ALA A O 1
ATOM 1264 N N . ARG A 1 174 ? -21.716 -15.105 -13.367 1.00 68.38 174 ARG A N 1
ATOM 1265 C CA . ARG A 1 174 ? -22.662 -15.491 -12.302 1.00 68.38 174 ARG A CA 1
ATOM 1266 C C . ARG A 1 174 ? -24.097 -15.661 -12.795 1.00 68.38 174 ARG A C 1
ATOM 1268 O O . ARG A 1 174 ? -24.811 -16.496 -12.262 1.00 68.38 174 ARG A O 1
ATOM 1275 N N . ASN A 1 175 ? -24.495 -14.900 -13.809 1.00 70.00 175 ASN A N 1
ATOM 1276 C CA . ASN A 1 175 ? -25.827 -14.979 -14.409 1.00 70.00 175 ASN A CA 1
ATOM 1277 C C . ASN A 1 175 ? -25.912 -16.019 -15.541 1.00 70.00 175 ASN A C 1
ATOM 1279 O O . ASN A 1 175 ? -26.939 -16.106 -16.211 1.00 70.00 175 ASN A O 1
ATOM 1283 N N . ALA A 1 176 ? -24.847 -16.789 -15.793 1.00 76.38 176 ALA A N 1
ATOM 1284 C CA . ALA A 1 176 ? -24.889 -17.875 -16.761 1.00 76.38 176 ALA A CA 1
ATOM 1285 C C . ALA A 1 176 ? -25.784 -19.016 -16.229 1.00 76.38 176 ALA A C 1
ATOM 1287 O O . ALA A 1 176 ? -25.600 -19.444 -15.083 1.00 76.38 176 ALA A O 1
ATOM 1288 N N . PRO A 1 177 ? -26.743 -19.521 -17.029 1.00 67.81 177 PRO A N 1
ATOM 1289 C CA . PRO A 1 177 ? -27.615 -20.614 -16.615 1.00 67.81 177 PRO A CA 1
ATOM 1290 C C . PRO A 1 177 ? -26.768 -21.848 -16.269 1.00 67.81 177 PRO A C 1
ATOM 1292 O O . PRO A 1 177 ? -26.003 -22.333 -17.099 1.00 67.81 177 PRO A O 1
ATOM 1295 N N . GLY A 1 178 ? -26.868 -22.313 -15.019 1.00 72.56 178 GLY A N 1
ATOM 1296 C CA . GLY A 1 178 ? -26.090 -23.441 -14.486 1.00 72.56 178 GLY A CA 1
ATOM 1297 C C . GLY A 1 178 ? -24.983 -23.074 -13.489 1.00 72.56 178 GLY A C 1
ATOM 1298 O O . GLY A 1 178 ? -24.359 -23.973 -12.928 1.00 72.56 178 GLY A O 1
ATOM 1299 N N . ALA A 1 179 ? -24.743 -21.788 -13.204 1.00 60.66 179 ALA A N 1
ATOM 1300 C CA . ALA A 1 179 ? -23.866 -21.388 -12.104 1.00 60.66 179 ALA A CA 1
ATOM 1301 C C . ALA A 1 179 ? -24.545 -21.691 -10.754 1.00 60.66 179 ALA A C 1
ATOM 1303 O O . ALA A 1 179 ? -25.318 -20.889 -10.233 1.00 60.66 179 ALA A O 1
ATOM 1304 N N . ALA A 1 180 ? -24.274 -22.875 -10.197 1.00 52.03 180 ALA A N 1
ATOM 1305 C CA . ALA A 1 180 ? -24.710 -23.247 -8.856 1.00 52.03 180 ALA A CA 1
ATOM 1306 C C . ALA A 1 180 ? -24.315 -22.149 -7.855 1.00 52.03 180 ALA A C 1
ATOM 1308 O O . ALA A 1 180 ? -23.186 -21.652 -7.888 1.00 52.03 180 ALA A O 1
ATOM 1309 N N . ALA A 1 181 ? -25.251 -21.772 -6.979 1.00 52.84 181 ALA A N 1
ATOM 1310 C CA . ALA A 1 181 ? -25.103 -20.744 -5.951 1.00 52.84 181 ALA A CA 1
ATOM 1311 C C . ALA A 1 181 ? -24.091 -21.167 -4.867 1.00 52.84 181 ALA A C 1
ATOM 1313 O O . ALA A 1 181 ? -24.429 -21.394 -3.709 1.00 52.84 181 ALA A O 1
ATOM 1314 N N . VAL A 1 182 ? -22.822 -21.310 -5.240 1.00 49.84 182 VAL A N 1
ATOM 1315 C CA . VAL A 1 182 ? -21.735 -21.612 -4.318 1.00 49.84 182 VAL A CA 1
ATOM 1316 C C . VAL A 1 182 ? -21.372 -20.314 -3.612 1.00 49.84 182 VAL A C 1
ATOM 1318 O O . VAL A 1 182 ? -20.687 -19.466 -4.173 1.00 49.84 182 VAL A O 1
ATOM 1321 N N . GLY A 1 183 ? -21.885 -20.175 -2.388 1.00 44.00 183 GLY A N 1
ATOM 1322 C CA . GLY A 1 183 ? -21.391 -19.304 -1.325 1.00 44.00 183 GLY A CA 1
ATOM 1323 C C . GLY A 1 183 ? -21.122 -17.856 -1.727 1.00 44.00 183 GLY A C 1
ATOM 1324 O O . GLY A 1 183 ? -20.061 -17.533 -2.254 1.00 44.00 183 GLY A O 1
ATOM 1325 N N . ALA A 1 184 ? -22.042 -16.962 -1.361 1.00 39.28 184 ALA A N 1
ATOM 1326 C CA . ALA A 1 184 ? -21.884 -15.511 -1.398 1.00 39.28 184 ALA A CA 1
ATOM 1327 C C . ALA A 1 184 ? -20.750 -15.025 -0.465 1.00 39.28 184 ALA A C 1
ATOM 1329 O O . ALA A 1 184 ? -20.969 -14.328 0.523 1.00 39.28 184 ALA A O 1
ATOM 1330 N N . GLY A 1 185 ? -19.503 -15.379 -0.770 1.00 43.34 185 GLY A N 1
ATOM 1331 C CA . GLY A 1 185 ? -18.328 -14.732 -0.220 1.00 43.34 185 GLY A CA 1
ATOM 1332 C C . GLY A 1 185 ? -18.269 -13.339 -0.815 1.00 43.34 185 GLY A C 1
ATOM 1333 O O . GLY A 1 185 ? -17.754 -13.203 -1.919 1.00 43.34 185 GLY A O 1
ATOM 1334 N N . ALA A 1 186 ? -18.884 -12.370 -0.117 1.00 48.12 186 ALA A N 1
ATOM 1335 C CA . ALA A 1 186 ? -18.820 -10.920 -0.321 1.00 48.12 186 ALA A CA 1
ATOM 1336 C C . ALA A 1 186 ? -18.108 -10.554 -1.625 1.00 48.12 186 ALA A C 1
ATOM 1338 O O . ALA A 1 186 ? -16.916 -10.243 -1.630 1.00 48.12 186 ALA A O 1
ATOM 1339 N N . GLY A 1 187 ? -18.827 -10.713 -2.743 1.00 44.44 187 GLY A N 1
ATOM 1340 C CA . GLY A 1 187 ? -18.261 -10.474 -4.058 1.00 44.44 187 GLY A CA 1
ATOM 1341 C C . GLY A 1 187 ? -17.680 -9.074 -4.042 1.00 44.44 187 GLY A C 1
ATOM 1342 O O . GLY A 1 187 ? -18.401 -8.138 -3.704 1.00 44.44 187 GLY A O 1
ATOM 1343 N N . ASN A 1 188 ? -16.383 -8.964 -4.336 1.00 51.16 188 ASN A N 1
ATOM 1344 C CA . ASN A 1 188 ? -15.662 -7.707 -4.488 1.00 51.16 188 ASN A CA 1
ATOM 1345 C C . ASN A 1 188 ? -16.345 -6.888 -5.592 1.00 51.16 188 ASN A C 1
ATOM 1347 O O . ASN A 1 188 ? -15.903 -6.895 -6.743 1.00 51.16 188 ASN A O 1
ATOM 1351 N N . GLY A 1 189 ? -17.462 -6.238 -5.247 1.00 53.84 189 GLY A N 1
ATOM 1352 C CA . GLY A 1 189 ? -18.106 -5.200 -6.026 1.00 53.84 189 GLY A CA 1
ATOM 1353 C C . GLY A 1 189 ? -16.996 -4.247 -6.393 1.00 53.84 189 GLY A C 1
ATOM 1354 O O . GLY A 1 189 ? -16.250 -3.800 -5.520 1.00 53.84 189 GLY A O 1
ATOM 1355 N N . GLY A 1 190 ? -16.772 -4.131 -7.696 1.00 57.81 190 GLY A N 1
ATOM 1356 C CA . GLY A 1 190 ? -15.538 -3.594 -8.217 1.00 57.81 190 GLY A CA 1
ATOM 1357 C C . GLY A 1 190 ? -15.213 -2.267 -7.541 1.00 57.81 190 GLY A C 1
ATOM 1358 O O . GLY A 1 190 ? -16.016 -1.346 -7.570 1.00 57.81 190 GLY A O 1
ATOM 1359 N N . VAL A 1 191 ? -14.043 -2.205 -6.914 1.00 71.44 191 VAL A N 1
ATOM 1360 C CA . VAL A 1 191 ? -13.620 -1.083 -6.085 1.00 71.44 191 VAL A CA 1
ATOM 1361 C C . VAL A 1 191 ? -13.274 0.109 -6.981 1.00 71.44 191 VAL A C 1
ATOM 1363 O O . VAL A 1 191 ? -12.119 0.291 -7.377 1.00 71.44 191 VAL A O 1
ATOM 1366 N N . ALA A 1 192 ? -14.285 0.885 -7.363 1.00 75.38 192 ALA A N 1
ATOM 1367 C CA . ALA A 1 192 ? -14.248 1.892 -8.417 1.00 75.38 192 ALA A CA 1
ATOM 1368 C C . ALA A 1 192 ? -13.747 3.252 -7.925 1.00 75.38 192 ALA A C 1
ATOM 1370 O O . ALA A 1 192 ? -13.172 4.001 -8.723 1.00 75.38 192 ALA A O 1
ATOM 1371 N N . THR A 1 193 ? -13.762 3.498 -6.611 1.00 87.44 193 THR A N 1
ATOM 1372 C CA . THR A 1 193 ? -13.166 4.694 -5.984 1.00 87.44 193 THR A CA 1
ATOM 1373 C C . THR A 1 193 ? -12.068 4.362 -4.953 1.00 87.44 193 THR A C 1
ATOM 1375 O O . THR A 1 193 ? -12.058 3.268 -4.381 1.00 87.44 193 THR A O 1
ATOM 1378 N N . PRO A 1 194 ? -11.112 5.277 -4.674 1.00 89.00 194 PRO A N 1
ATOM 1379 C CA . PRO A 1 194 ? -10.156 5.105 -3.573 1.00 89.00 194 PRO A CA 1
ATOM 1380 C C . PRO A 1 194 ? -10.829 4.945 -2.202 1.00 89.00 194 PRO A C 1
ATOM 1382 O O . PRO A 1 194 ? -10.306 4.239 -1.346 1.00 89.00 194 PRO A O 1
ATOM 1385 N N . THR A 1 195 ? -11.995 5.563 -2.000 1.00 92.62 195 THR A N 1
ATOM 1386 C CA . THR A 1 195 ? -12.773 5.470 -0.758 1.00 92.62 195 THR A CA 1
ATOM 1387 C C . THR A 1 195 ? -13.389 4.085 -0.573 1.00 92.62 195 THR A C 1
ATOM 1389 O O . THR A 1 195 ? -13.332 3.532 0.521 1.00 92.62 195 THR A O 1
ATOM 1392 N N . GLU A 1 196 ? -13.928 3.473 -1.630 1.00 92.56 196 GLU A N 1
ATOM 1393 C CA . GLU A 1 196 ? -14.364 2.070 -1.578 1.00 92.56 196 GLU A CA 1
ATOM 1394 C C . GLU A 1 196 ? -13.194 1.131 -1.280 1.00 92.56 196 GLU A C 1
ATOM 1396 O O . GLU A 1 196 ? -13.348 0.190 -0.501 1.00 92.56 196 GLU A O 1
ATOM 1401 N N . LEU A 1 197 ? -12.010 1.411 -1.847 1.00 93.75 197 LEU A N 1
ATOM 1402 C CA . LEU A 1 197 ? -10.812 0.612 -1.578 1.00 93.75 197 LEU A CA 1
ATOM 1403 C C . LEU A 1 197 ? -10.407 0.737 -0.122 1.00 93.75 197 LEU A C 1
ATOM 1405 O O . LEU A 1 197 ? -10.114 -0.272 0.507 1.00 93.75 197 LEU A O 1
ATOM 1409 N N . ALA A 1 198 ? -10.450 1.951 0.422 1.00 95.62 198 ALA A N 1
ATOM 1410 C CA . ALA A 1 198 ? -10.178 2.197 1.827 1.00 95.62 198 ALA A CA 1
ATOM 1411 C C . ALA A 1 198 ? -11.136 1.402 2.724 1.00 95.62 198 ALA A C 1
ATOM 1413 O O . ALA A 1 198 ? -10.682 0.705 3.623 1.00 95.62 198 ALA A O 1
ATOM 1414 N N . ARG A 1 199 ? -12.444 1.400 2.431 1.00 94.50 199 ARG A N 1
ATOM 1415 C CA . ARG A 1 199 ? -13.429 0.608 3.191 1.00 94.50 199 ARG A CA 1
ATOM 1416 C C . ARG A 1 199 ? -13.156 -0.894 3.119 1.00 94.50 199 ARG A C 1
ATOM 1418 O O . ARG A 1 199 ? -13.243 -1.571 4.141 1.00 94.50 199 ARG A O 1
ATOM 1425 N N . ALA A 1 200 ? -12.817 -1.414 1.938 1.00 93.56 200 ALA A N 1
ATOM 1426 C CA . ALA A 1 200 ? -12.469 -2.825 1.770 1.00 93.56 200 ALA A CA 1
ATOM 1427 C C . ALA A 1 200 ? -11.206 -3.185 2.569 1.00 93.56 200 ALA A C 1
ATOM 1429 O O . ALA A 1 200 ? -11.207 -4.155 3.323 1.00 93.56 200 ALA A O 1
ATOM 1430 N N . VAL A 1 201 ? -10.159 -2.362 2.465 1.00 95.12 201 VAL A N 1
ATOM 1431 C CA . VAL A 1 201 ? -8.892 -2.541 3.186 1.00 95.12 201 VAL A CA 1
ATOM 1432 C C . VAL A 1 201 ? -9.094 -2.455 4.695 1.00 95.12 201 VAL A C 1
ATOM 1434 O O . VAL A 1 201 ? -8.639 -3.342 5.408 1.00 95.12 201 VAL A O 1
ATOM 1437 N N . LEU A 1 202 ? -9.816 -1.445 5.184 1.00 94.94 202 LEU A N 1
ATOM 1438 C CA . LEU A 1 202 ? -10.169 -1.299 6.596 1.00 94.94 202 LEU A CA 1
ATOM 1439 C C . LEU A 1 202 ? -10.951 -2.518 7.092 1.00 94.94 202 LEU A C 1
ATOM 1441 O O . LEU A 1 202 ? -10.670 -3.057 8.157 1.00 94.94 202 LEU A O 1
ATOM 1445 N N . GLY A 1 203 ? -11.911 -2.986 6.293 1.00 92.88 203 GLY A N 1
ATOM 1446 C CA . GLY A 1 203 ? -12.721 -4.152 6.608 1.00 92.88 203 GLY A CA 1
ATOM 1447 C C . GLY A 1 203 ? -11.927 -5.456 6.689 1.00 92.88 203 GLY A C 1
ATOM 1448 O O . GLY A 1 203 ? -12.324 -6.319 7.466 1.00 92.88 203 GLY A O 1
ATOM 1449 N N . GLU A 1 204 ? -10.851 -5.624 5.914 1.00 93.12 204 GLU A N 1
ATOM 1450 C CA . GLU A 1 204 ? -9.919 -6.755 6.047 1.00 93.12 204 GLU A CA 1
ATOM 1451 C C . GLU A 1 204 ? -8.937 -6.548 7.209 1.00 93.12 204 GLU A C 1
ATOM 1453 O O . GLU A 1 204 ? -8.693 -7.477 7.975 1.00 93.12 204 GLU A O 1
ATOM 1458 N N . TRP A 1 205 ? -8.436 -5.325 7.407 1.00 94.25 205 TRP A N 1
ATOM 1459 C CA . TRP A 1 205 ? -7.555 -4.992 8.527 1.00 94.25 205 TRP A CA 1
ATOM 1460 C C . TRP A 1 205 ? -8.222 -5.261 9.874 1.00 94.25 205 TRP A C 1
ATOM 1462 O O . TRP A 1 205 ? -7.655 -5.965 10.697 1.00 94.25 205 TRP A O 1
ATOM 1472 N N . LEU A 1 206 ? -9.457 -4.799 10.086 1.00 92.81 206 LEU A N 1
ATOM 1473 C CA . LEU A 1 206 ? -10.178 -5.034 11.340 1.00 92.81 206 LEU A CA 1
ATOM 1474 C C . LEU A 1 206 ? -10.473 -6.519 11.584 1.00 92.81 206 LEU A C 1
ATOM 1476 O O . LEU A 1 206 ? -10.531 -6.941 12.730 1.00 92.81 206 LEU A O 1
ATOM 1480 N N . ARG A 1 207 ? -10.629 -7.340 10.537 1.00 90.81 207 ARG A N 1
ATOM 1481 C CA . ARG A 1 207 ? -10.774 -8.798 10.724 1.00 90.81 207 ARG A CA 1
ATOM 1482 C C . ARG A 1 207 ? -9.517 -9.440 11.263 1.00 90.81 207 ARG A C 1
ATOM 1484 O O . ARG A 1 207 ? -9.602 -10.363 12.064 1.00 90.81 207 ARG A O 1
ATOM 1491 N N . TYR A 1 208 ? -8.392 -8.987 10.736 1.00 90.94 208 TYR A N 1
ATOM 1492 C CA . TYR A 1 208 ? -7.087 -9.505 11.071 1.00 90.94 208 TYR A CA 1
ATOM 1493 C C . TYR A 1 208 ? -6.641 -9.006 12.450 1.00 90.94 208 TYR A C 1
ATOM 1495 O O . TYR A 1 208 ? -6.261 -9.795 13.305 1.00 90.94 208 TYR A O 1
ATOM 1503 N N . ALA A 1 209 ? -6.750 -7.700 12.671 1.00 91.06 209 ALA A N 1
ATOM 1504 C CA . ALA A 1 209 ? -6.092 -6.999 13.759 1.00 91.06 209 ALA A CA 1
ATOM 1505 C C . ALA A 1 209 ? -6.994 -6.753 14.984 1.00 91.06 209 ALA A C 1
ATOM 1507 O O . ALA A 1 209 ? -6.485 -6.568 16.084 1.00 91.06 209 ALA A O 1
ATOM 1508 N N . ALA A 1 210 ? -8.320 -6.722 14.807 1.00 90.31 210 ALA A N 1
ATOM 1509 C CA . ALA A 1 210 ? -9.290 -6.471 15.879 1.00 90.31 210 ALA A CA 1
ATOM 1510 C C . ALA A 1 210 ? -10.606 -7.249 15.651 1.00 90.31 210 ALA A C 1
ATOM 1512 O O . ALA A 1 210 ? -11.671 -6.638 15.473 1.00 90.31 210 ALA A O 1
ATOM 1513 N N . PRO A 1 211 ? -10.558 -8.598 15.617 1.00 87.88 211 PRO A N 1
ATOM 1514 C CA . PRO A 1 211 ? -11.719 -9.428 15.294 1.00 87.88 211 PRO A CA 1
ATOM 1515 C C . PRO A 1 211 ? -12.923 -9.156 16.206 1.00 87.88 211 PRO A C 1
ATOM 1517 O O . PRO A 1 211 ? -14.058 -9.161 15.721 1.00 87.88 211 PRO A O 1
ATOM 1520 N N . ASP A 1 212 ? -12.699 -8.829 17.481 1.00 86.75 212 ASP A N 1
ATOM 1521 C CA . ASP A 1 212 ? -13.791 -8.546 18.419 1.00 86.75 212 ASP A CA 1
ATOM 1522 C C . ASP A 1 212 ? -14.476 -7.216 18.149 1.00 86.75 212 ASP A C 1
ATOM 1524 O O . ASP A 1 212 ? -15.703 -7.139 18.161 1.00 86.75 212 ASP A O 1
ATOM 1528 N N . LEU A 1 213 ? -13.705 -6.174 17.826 1.00 85.12 213 LEU A N 1
ATOM 1529 C CA . LEU A 1 213 ? -14.261 -4.876 17.442 1.00 85.12 213 LEU A CA 1
ATOM 1530 C C . LEU A 1 213 ? -15.139 -5.027 16.194 1.00 85.12 213 LEU A C 1
ATOM 1532 O O . LEU A 1 213 ? -16.196 -4.403 16.068 1.00 85.12 213 LEU A O 1
ATOM 1536 N N . ARG A 1 214 ? -14.753 -5.927 15.285 1.00 82.06 214 ARG A N 1
ATOM 1537 C CA . ARG A 1 214 ? -15.574 -6.281 14.128 1.00 82.06 214 ARG A CA 1
ATOM 1538 C C . ARG A 1 214 ? -16.853 -7.033 14.509 1.00 82.06 214 ARG A C 1
ATOM 1540 O O . ARG A 1 214 ? -17.907 -6.778 13.923 1.00 82.06 214 ARG A O 1
ATOM 1547 N N . ALA A 1 215 ? -16.775 -7.985 15.435 1.00 85.12 215 ALA A N 1
ATOM 1548 C CA . ALA A 1 215 ? -17.951 -8.701 15.919 1.00 85.12 215 ALA A CA 1
ATOM 1549 C C . ALA A 1 215 ? -18.934 -7.731 16.596 1.00 85.12 215 ALA A C 1
ATOM 1551 O O . ALA A 1 215 ? -20.107 -7.694 16.225 1.00 85.12 215 ALA A O 1
ATOM 1552 N N . ALA A 1 216 ? -18.434 -6.861 17.477 1.00 83.56 216 ALA A N 1
ATOM 1553 C CA . ALA A 1 216 ? -19.217 -5.838 18.163 1.00 83.56 216 ALA A CA 1
ATOM 1554 C C . ALA A 1 216 ? -19.872 -4.851 17.184 1.00 83.56 216 ALA A C 1
ATOM 1556 O O . ALA A 1 216 ? -21.073 -4.599 17.268 1.00 83.56 216 ALA A O 1
ATOM 1557 N N . THR A 1 217 ? -19.132 -4.349 16.187 1.00 83.81 217 THR A N 1
ATOM 1558 C CA . THR A 1 217 ? -19.698 -3.448 15.163 1.00 83.81 217 THR A CA 1
ATOM 1559 C C . THR A 1 217 ? -20.785 -4.115 14.322 1.00 83.81 217 THR A C 1
ATOM 1561 O O . THR A 1 217 ? -21.769 -3.459 13.977 1.00 83.81 217 THR A O 1
ATOM 1564 N N . ARG A 1 218 ? -20.660 -5.414 14.018 1.00 83.50 218 ARG A N 1
ATOM 1565 C CA . ARG A 1 218 ? -21.715 -6.178 13.333 1.00 83.50 218 ARG A CA 1
ATOM 1566 C C . ARG A 1 218 ? -22.961 -6.330 14.196 1.00 83.50 218 ARG A C 1
ATOM 1568 O O . ARG A 1 218 ? -24.052 -6.067 13.702 1.00 83.50 218 ARG A O 1
ATOM 1575 N N . VAL A 1 219 ? -22.803 -6.700 15.464 1.00 85.44 219 VAL A N 1
ATOM 1576 C CA . VAL A 1 219 ? -23.925 -6.821 16.409 1.00 85.44 219 VAL A CA 1
ATOM 1577 C C . VAL A 1 219 ? -24.637 -5.475 16.568 1.00 85.44 219 VAL A C 1
ATOM 1579 O O . VAL A 1 219 ? -25.855 -5.407 16.425 1.00 85.44 219 VAL A O 1
ATOM 1582 N N . ALA A 1 220 ? -23.887 -4.384 16.745 1.00 82.81 220 ALA A N 1
ATOM 1583 C CA . ALA A 1 220 ? -24.441 -3.036 16.855 1.00 82.81 220 ALA A CA 1
ATOM 1584 C C . ALA A 1 220 ? -25.129 -2.554 15.563 1.00 82.81 220 ALA A C 1
ATOM 1586 O O . ALA A 1 220 ? -26.079 -1.775 15.615 1.00 82.81 220 ALA A O 1
ATOM 1587 N N . ALA A 1 221 ? -24.658 -2.975 14.385 1.00 83.62 221 ALA A N 1
ATOM 1588 C CA . ALA A 1 221 ? -25.325 -2.671 13.118 1.00 83.62 221 ALA A CA 1
ATOM 1589 C C . ALA A 1 221 ? -26.658 -3.424 12.983 1.00 83.62 221 ALA A C 1
ATOM 1591 O O . ALA A 1 221 ? -27.661 -2.811 12.628 1.00 83.62 221 ALA A O 1
ATOM 1592 N N . VAL A 1 222 ? -26.681 -4.719 13.323 1.00 85.06 222 VAL A N 1
ATOM 1593 C CA . VAL A 1 222 ? -27.903 -5.543 13.307 1.00 85.06 222 VAL A CA 1
ATOM 1594 C C . VAL A 1 222 ? -28.939 -5.013 14.303 1.00 85.06 222 VAL A C 1
ATOM 1596 O O . VAL A 1 222 ? -30.115 -4.894 13.961 1.00 85.06 222 VAL A O 1
ATOM 1599 N N . ALA A 1 223 ? -28.510 -4.625 15.507 1.00 84.50 223 ALA A N 1
ATOM 1600 C CA . ALA A 1 223 ? -29.389 -4.027 16.510 1.00 84.50 223 ALA A CA 1
ATOM 1601 C C . ALA A 1 223 ? -30.038 -2.726 16.010 1.00 84.50 223 ALA A C 1
ATOM 1603 O O . ALA A 1 223 ? -31.256 -2.582 16.098 1.00 84.50 223 ALA A O 1
ATOM 1604 N N . ARG A 1 224 ? -29.255 -1.836 15.379 1.00 85.19 224 ARG A N 1
ATOM 1605 C CA . ARG A 1 224 ? -29.768 -0.594 14.775 1.00 85.19 224 ARG A CA 1
ATOM 1606 C C . ARG A 1 224 ? -30.790 -0.852 13.673 1.00 85.19 224 ARG A C 1
ATOM 1608 O O . ARG A 1 224 ? -31.823 -0.194 13.647 1.00 85.19 224 ARG A O 1
ATOM 1615 N N . THR A 1 225 ? -30.547 -1.825 12.793 1.00 87.69 225 THR A N 1
ATOM 1616 C CA . THR A 1 225 ? -31.531 -2.190 11.756 1.00 87.69 225 THR A CA 1
ATOM 1617 C C . THR A 1 225 ? -32.811 -2.793 12.332 1.00 87.69 225 THR A C 1
ATOM 1619 O O . THR A 1 225 ? -33.857 -2.707 11.702 1.00 87.69 225 THR A O 1
ATOM 1622 N N . ALA A 1 226 ? -32.742 -3.365 13.536 1.00 90.44 226 ALA A N 1
ATOM 1623 C CA . ALA A 1 226 ? -33.895 -3.870 14.272 1.00 90.44 226 ALA A CA 1
ATOM 1624 C C . ALA A 1 226 ? -34.571 -2.801 15.158 1.00 90.44 226 ALA A C 1
ATOM 1626 O O . ALA A 1 226 ? -35.440 -3.147 15.956 1.00 90.44 226 ALA A O 1
ATOM 1627 N N . GLY A 1 227 ? -34.159 -1.529 15.068 1.00 89.50 227 GLY A N 1
ATOM 1628 C CA . GLY A 1 227 ? -34.701 -0.437 15.883 1.00 89.50 227 GLY A CA 1
ATOM 1629 C C . GLY A 1 227 ? -34.327 -0.506 17.367 1.00 89.50 227 GLY A C 1
ATOM 1630 O O . GLY A 1 227 ? -34.971 0.140 18.186 1.00 89.50 227 GLY A O 1
ATOM 1631 N N . ARG A 1 228 ? -33.312 -1.296 17.740 1.00 85.00 228 ARG A N 1
ATOM 1632 C CA . ARG A 1 228 ? -32.830 -1.409 19.122 1.00 85.00 228 ARG A CA 1
ATOM 1633 C C . ARG A 1 228 ? -31.572 -0.569 19.309 1.00 85.00 228 ARG A C 1
ATOM 1635 O O . ARG A 1 228 ? -30.587 -0.751 18.590 1.00 85.00 228 ARG A O 1
ATOM 1642 N N . GLU A 1 229 ? -31.576 0.300 20.314 1.00 74.88 229 GLU A N 1
ATOM 1643 C CA . GLU A 1 229 ? -30.347 0.908 20.821 1.00 74.88 229 GLU A CA 1
ATOM 1644 C C . GLU A 1 229 ? -29.581 -0.153 21.613 1.00 74.88 229 GLU A C 1
ATOM 1646 O O . GLU A 1 229 ? -30.016 -0.596 22.672 1.00 74.88 229 GLU A O 1
ATOM 1651 N N . ALA A 1 230 ? -28.463 -0.626 21.066 1.00 64.88 230 ALA A N 1
ATOM 1652 C CA . ALA A 1 230 ? -27.604 -1.580 21.753 1.00 64.88 230 ALA A CA 1
ATOM 1653 C C . ALA A 1 230 ? -26.157 -1.092 21.737 1.00 64.88 230 ALA A C 1
ATOM 1655 O O . ALA A 1 230 ? -25.550 -0.926 20.675 1.00 64.88 230 ALA A O 1
ATOM 1656 N N . SER A 1 231 ? -25.593 -0.925 22.929 1.00 67.56 231 SER A N 1
ATOM 1657 C CA . SER A 1 231 ? -24.156 -0.871 23.158 1.00 67.56 231 SER A CA 1
ATOM 1658 C C . SER A 1 231 ? -23.634 -2.308 23.259 1.00 67.56 231 SER A C 1
ATOM 1660 O O . SER A 1 231 ? -23.838 -3.004 24.249 1.00 67.56 231 SER A O 1
ATOM 1662 N N . ALA A 1 232 ? -22.990 -2.801 22.199 1.00 63.53 232 ALA A N 1
ATOM 1663 C CA . ALA A 1 232 ? -22.331 -4.105 22.242 1.00 63.53 232 ALA A CA 1
ATOM 1664 C C . ALA A 1 232 ? -20.984 -3.961 22.969 1.00 63.53 232 ALA A C 1
ATOM 1666 O O . ALA A 1 232 ? -20.084 -3.287 22.465 1.00 63.53 232 ALA A O 1
ATOM 1667 N N . SER A 1 233 ? -20.842 -4.582 24.142 1.00 65.06 233 SER A N 1
ATOM 1668 C CA . SER A 1 233 ? -19.554 -4.683 24.831 1.00 65.06 233 SER A CA 1
ATOM 1669 C C . SER A 1 233 ? -18.673 -5.741 24.158 1.00 65.06 233 SER A C 1
ATOM 1671 O O . SER A 1 233 ? -19.132 -6.797 23.721 1.00 65.06 233 SER A O 1
ATOM 1673 N N . VAL A 1 234 ? -17.386 -5.432 24.021 1.00 63.84 234 VAL A N 1
ATOM 1674 C CA . VAL A 1 234 ? -16.386 -6.317 23.419 1.00 63.84 234 VAL A CA 1
ATOM 1675 C C . VAL A 1 234 ? -16.033 -7.411 24.433 1.00 63.84 234 VAL A C 1
ATOM 1677 O O . VAL A 1 234 ? -15.415 -7.121 25.455 1.00 63.84 234 VAL A O 1
ATOM 1680 N N . SER A 1 235 ? -16.434 -8.664 24.188 1.00 57.62 235 SER A N 1
ATOM 1681 C CA . SER A 1 235 ? -16.032 -9.791 25.042 1.00 57.62 235 SER A CA 1
ATOM 1682 C C . SER A 1 235 ? -14.548 -10.108 24.838 1.00 57.62 235 SER A C 1
ATOM 1684 O O . SER A 1 235 ? -14.118 -10.300 23.704 1.00 57.62 235 SER A O 1
ATOM 1686 N N . SER A 1 236 ? -13.781 -10.229 25.920 1.00 54.16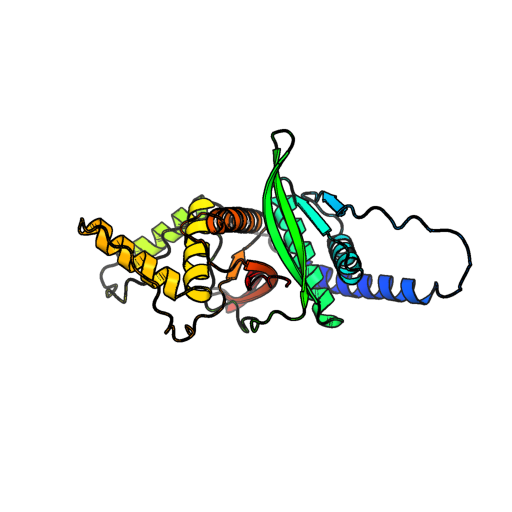 236 SER A N 1
ATOM 1687 C CA . SER A 1 236 ? -12.319 -10.407 25.924 1.00 54.16 236 SER A CA 1
ATOM 1688 C C . SER A 1 236 ? -11.806 -11.786 25.469 1.00 54.16 236 SER A C 1
ATOM 1690 O O . SER A 1 236 ? -10.602 -12.030 25.504 1.00 54.16 236 SER A O 1
ATOM 1692 N N . ALA A 1 237 ? -12.682 -12.698 25.038 1.00 51.56 237 ALA A N 1
ATOM 1693 C CA . ALA A 1 237 ? -12.349 -14.096 24.749 1.00 51.56 237 ALA A CA 1
ATOM 1694 C C . ALA A 1 237 ? -12.208 -14.398 23.243 1.00 51.56 237 ALA A C 1
ATOM 1696 O O . ALA A 1 237 ? -12.751 -15.386 22.745 1.00 51.56 237 ALA A O 1
ATOM 1697 N N . SER A 1 238 ? -11.488 -13.555 22.495 1.00 51.09 238 SER A N 1
ATOM 1698 C CA . SER A 1 238 ? -11.229 -13.822 21.075 1.00 51.09 238 SER A CA 1
ATOM 1699 C C . SER A 1 238 ? -10.197 -14.915 20.889 1.00 51.09 238 SER A C 1
ATOM 1701 O O . SER A 1 238 ? -9.031 -14.764 21.261 1.00 51.09 238 SER A O 1
ATOM 1703 N N . ALA A 1 239 ? -10.593 -15.996 20.225 1.00 56.62 239 ALA A N 1
ATOM 1704 C CA . ALA A 1 239 ? -9.620 -16.888 19.623 1.00 56.62 239 ALA A CA 1
ATOM 1705 C C . ALA A 1 239 ? -8.865 -16.109 18.527 1.00 56.62 239 ALA A C 1
ATOM 1707 O O . ALA A 1 239 ? -9.518 -15.512 17.665 1.00 56.62 239 ALA A O 1
ATOM 1708 N N . PRO A 1 240 ? -7.517 -16.117 18.509 1.00 56.00 240 PRO A N 1
ATOM 1709 C CA . PRO A 1 240 ? -6.750 -15.444 17.471 1.00 56.00 240 PRO A CA 1
ATOM 1710 C C . PRO A 1 240 ? -7.191 -15.985 16.112 1.00 56.00 240 PRO A C 1
ATOM 1712 O O . PRO A 1 240 ? -7.024 -17.168 15.794 1.00 56.00 240 PRO A O 1
ATOM 1715 N N . GLY A 1 241 ? -7.827 -15.122 15.322 1.00 55.00 241 GLY A N 1
ATOM 1716 C CA . GLY A 1 241 ? -8.301 -15.486 14.001 1.00 55.00 241 GLY A CA 1
ATOM 1717 C C . GLY A 1 241 ? -7.124 -15.994 13.176 1.00 55.00 241 GLY A C 1
ATOM 1718 O O . GLY A 1 241 ? -6.113 -15.313 13.049 1.00 55.00 241 GLY A O 1
ATOM 1719 N N . ARG A 1 242 ? -7.257 -17.177 12.565 1.00 59.84 242 ARG A N 1
ATOM 1720 C CA . ARG A 1 242 ? -6.268 -17.778 11.640 1.00 59.84 242 ARG A CA 1
ATOM 1721 C C . ARG A 1 242 ? -6.038 -16.957 10.354 1.00 59.84 242 ARG A C 1
ATOM 1723 O O . ARG A 1 242 ? -5.592 -17.496 9.341 1.00 59.84 242 ARG A O 1
ATOM 1730 N N . GLN A 1 243 ? -6.428 -15.687 10.333 1.00 77.12 243 GLN A N 1
ATOM 1731 C CA . GLN A 1 243 ? -6.390 -14.859 9.143 1.00 77.12 243 GLN A CA 1
ATOM 1732 C C . GLN A 1 243 ? -4.980 -14.327 8.928 1.00 77.12 243 GLN A C 1
ATOM 1734 O O . GLN A 1 243 ? -4.299 -13.897 9.851 1.00 77.12 243 GLN A O 1
ATOM 1739 N N . ARG A 1 244 ? -4.528 -14.408 7.679 1.00 86.81 244 ARG A N 1
ATOM 1740 C CA . ARG A 1 244 ? -3.247 -13.845 7.260 1.00 86.81 244 ARG A CA 1
ATOM 1741 C C . ARG A 1 244 ? -3.358 -12.325 7.222 1.00 86.81 244 ARG A C 1
ATOM 1743 O O . ARG A 1 244 ? -4.427 -11.808 6.892 1.00 86.81 244 ARG A O 1
ATOM 1750 N N . ALA A 1 245 ? -2.245 -11.644 7.476 1.00 90.56 245 ALA A N 1
ATOM 1751 C CA . ALA A 1 245 ? -2.167 -10.200 7.338 1.00 90.56 245 ALA A CA 1
ATOM 1752 C C . ALA A 1 245 ? -2.607 -9.769 5.924 1.00 90.56 245 ALA A C 1
ATOM 1754 O O . ALA A 1 245 ? -2.156 -10.357 4.928 1.00 90.56 245 ALA A O 1
ATOM 1755 N N . PRO A 1 246 ? -3.514 -8.786 5.802 1.00 93.69 246 PRO A N 1
ATOM 1756 C CA . PRO A 1 246 ? -3.986 -8.330 4.507 1.00 93.69 246 PRO A CA 1
ATOM 1757 C C . PRO A 1 246 ? -2.870 -7.617 3.740 1.00 93.69 246 PRO A C 1
ATOM 1759 O O . PRO A 1 246 ? -2.051 -6.885 4.296 1.00 93.69 246 PRO A O 1
ATOM 1762 N N . PHE A 1 247 ? -2.867 -7.796 2.423 1.00 95.56 247 PHE A N 1
ATOM 1763 C CA . PHE A 1 247 ? -1.953 -7.107 1.519 1.00 95.56 247 PHE A CA 1
ATOM 1764 C C . PHE A 1 247 ? -2.686 -6.645 0.262 1.00 95.56 247 PHE A C 1
ATOM 1766 O O . PHE A 1 247 ? -3.695 -7.230 -0.140 1.00 95.56 247 PHE A O 1
ATOM 1773 N N . LEU A 1 248 ? -2.177 -5.590 -0.373 1.00 96.06 248 LEU A N 1
ATOM 1774 C CA . LEU A 1 248 ? -2.707 -5.072 -1.632 1.00 96.06 248 LEU A CA 1
ATOM 1775 C C . LEU A 1 248 ? -1.766 -5.419 -2.783 1.00 96.06 248 LEU A C 1
ATOM 1777 O O . LEU A 1 248 ? -0.552 -5.293 -2.648 1.00 96.06 248 LEU A O 1
ATOM 1781 N N . LEU A 1 249 ? -2.324 -5.804 -3.929 1.00 95.62 249 LEU A N 1
ATOM 1782 C CA . LEU A 1 249 ? -1.573 -6.098 -5.149 1.00 95.62 249 LEU A CA 1
ATOM 1783 C C . LEU A 1 249 ? -1.790 -4.985 -6.170 1.00 95.62 249 LEU A C 1
ATOM 1785 O O . LEU A 1 249 ? -2.890 -4.839 -6.708 1.00 95.62 249 LEU A O 1
ATOM 1789 N N . ALA A 1 250 ? -0.738 -4.222 -6.458 1.00 96.06 250 ALA A N 1
ATOM 1790 C CA . ALA A 1 250 ? -0.791 -3.102 -7.389 1.00 96.06 250 ALA A CA 1
ATOM 1791 C C . ALA A 1 250 ? 0.104 -3.338 -8.615 1.00 96.06 250 ALA A C 1
ATOM 1793 O O . ALA A 1 250 ? 1.280 -3.698 -8.505 1.00 96.06 250 ALA A O 1
ATOM 1794 N N . PHE A 1 251 ? -0.465 -3.095 -9.800 1.00 94.44 251 PHE A N 1
ATOM 1795 C CA . PHE A 1 251 ? 0.201 -3.259 -11.091 1.00 94.44 251 PHE A CA 1
ATOM 1796 C C . PHE A 1 251 ? 0.360 -1.894 -11.762 1.00 94.44 251 PHE A C 1
ATOM 1798 O O . PHE A 1 251 ? -0.601 -1.319 -12.270 1.00 94.44 251 PHE A O 1
ATOM 1805 N N . GLY A 1 252 ? 1.591 -1.385 -11.769 1.00 93.31 252 GLY A N 1
ATOM 1806 C CA . GLY A 1 252 ? 1.932 -0.099 -12.374 1.00 93.31 252 GLY A CA 1
ATOM 1807 C C . GLY A 1 252 ? 1.666 1.126 -11.478 1.00 93.31 252 GLY A C 1
ATOM 1808 O O . GLY A 1 252 ? 1.074 1.002 -10.404 1.00 93.31 252 GLY A O 1
ATOM 1809 N N . PRO A 1 253 ? 2.138 2.319 -11.894 1.00 93.31 253 PRO A N 1
ATOM 1810 C CA . PRO A 1 253 ? 2.063 3.538 -11.081 1.00 93.31 253 PRO A CA 1
ATOM 1811 C C . PRO A 1 253 ? 0.642 4.004 -10.704 1.00 93.31 253 PRO A C 1
ATOM 1813 O O . PRO A 1 253 ? 0.449 4.313 -9.528 1.00 93.31 253 PRO A O 1
ATOM 1816 N N . PRO A 1 254 ? -0.368 3.996 -11.602 1.00 94.00 254 PRO A N 1
ATOM 1817 C CA . PRO A 1 254 ? -1.724 4.437 -11.246 1.00 94.00 254 PRO A CA 1
ATOM 1818 C C . PRO A 1 254 ? -2.358 3.583 -10.140 1.00 94.00 254 PRO A C 1
ATOM 1820 O O . PRO A 1 254 ? -2.874 4.105 -9.150 1.00 94.00 254 PRO A O 1
ATOM 1823 N N . ALA A 1 255 ? -2.226 2.253 -10.244 1.00 95.06 255 ALA A N 1
ATOM 1824 C CA . ALA A 1 255 ? -2.707 1.325 -9.221 1.00 95.06 255 ALA A CA 1
ATOM 1825 C C . ALA A 1 255 ? -2.000 1.553 -7.875 1.00 95.06 255 ALA A C 1
ATOM 1827 O O . ALA A 1 255 ? -2.639 1.517 -6.828 1.00 95.06 255 ALA A O 1
ATOM 1828 N N . LEU A 1 256 ? -0.690 1.827 -7.889 1.00 96.12 256 LEU A N 1
ATOM 1829 C CA . LEU A 1 256 ? 0.070 2.126 -6.673 1.00 96.12 256 LEU A CA 1
ATOM 1830 C C . LEU A 1 256 ? -0.387 3.421 -6.011 1.00 96.12 256 LEU A C 1
ATOM 1832 O O . LEU A 1 256 ? -0.645 3.436 -4.810 1.00 96.12 256 LEU A O 1
ATOM 1836 N N . ALA A 1 257 ? -0.532 4.493 -6.787 1.00 95.69 257 ALA A N 1
ATOM 1837 C CA . ALA A 1 257 ? -1.000 5.771 -6.270 1.00 95.69 257 ALA A CA 1
ATOM 1838 C C . ALA A 1 257 ? -2.394 5.644 -5.648 1.00 95.69 257 ALA A C 1
ATOM 1840 O O . ALA A 1 257 ? -2.647 6.148 -4.554 1.00 95.69 257 ALA A O 1
ATOM 1841 N N . ARG A 1 258 ? -3.284 4.899 -6.308 1.00 95.69 258 ARG A N 1
ATOM 1842 C CA . ARG A 1 258 ? -4.617 4.582 -5.799 1.00 95.69 258 ARG A CA 1
ATOM 1843 C C . ARG A 1 258 ? -4.575 3.781 -4.499 1.00 95.69 258 ARG A C 1
ATOM 1845 O O . ARG A 1 258 ? -5.293 4.127 -3.564 1.00 95.69 258 ARG A O 1
ATOM 1852 N N . ALA A 1 259 ? -3.738 2.747 -4.436 1.00 96.88 259 ALA A N 1
ATOM 1853 C CA . ALA A 1 259 ? -3.559 1.920 -3.246 1.00 96.88 259 ALA A CA 1
ATOM 1854 C C . ALA A 1 259 ? -3.101 2.765 -2.052 1.00 96.88 259 ALA A C 1
ATOM 1856 O O . ALA A 1 259 ? -3.689 2.700 -0.978 1.00 96.88 259 ALA A O 1
ATOM 1857 N N . VAL A 1 260 ? -2.092 3.613 -2.257 1.00 97.62 260 VAL A N 1
ATOM 1858 C CA . VAL A 1 260 ? -1.530 4.468 -1.207 1.00 97.62 260 VAL A CA 1
ATOM 1859 C C . VAL A 1 260 ? -2.530 5.531 -0.748 1.00 97.62 260 VAL A C 1
ATOM 1861 O O . VAL A 1 260 ? -2.662 5.753 0.452 1.00 97.62 260 VAL A O 1
ATOM 1864 N N . ARG A 1 261 ? -3.282 6.155 -1.665 1.00 97.00 261 ARG A N 1
ATOM 1865 C CA . ARG A 1 261 ? -4.361 7.093 -1.303 1.00 97.00 261 ARG A CA 1
ATOM 1866 C C . ARG A 1 261 ? -5.453 6.407 -0.482 1.00 97.00 261 ARG A C 1
ATOM 1868 O O . ARG A 1 261 ? -5.908 6.970 0.506 1.00 97.00 261 ARG A O 1
ATOM 1875 N N . ALA A 1 262 ? -5.851 5.194 -0.869 1.00 96.94 262 ALA A N 1
ATOM 1876 C CA . ALA A 1 262 ? -6.805 4.404 -0.101 1.00 96.94 262 ALA A CA 1
ATOM 1877 C C . ALA A 1 262 ? -6.276 4.108 1.306 1.00 96.94 262 ALA A C 1
ATOM 1879 O O . ALA A 1 262 ? -6.981 4.348 2.276 1.00 96.94 262 ALA A O 1
ATOM 1880 N N . LEU A 1 263 ? -5.017 3.682 1.427 1.00 97.69 263 LEU A N 1
ATOM 1881 C CA . LEU A 1 263 ? -4.372 3.441 2.720 1.00 97.69 263 LEU A CA 1
ATOM 1882 C C . LEU A 1 263 ? -4.312 4.703 3.586 1.00 97.69 263 LEU A C 1
ATOM 1884 O O . LEU A 1 263 ? -4.576 4.618 4.779 1.00 97.69 263 LEU A O 1
ATOM 1888 N N . ALA A 1 264 ? -4.059 5.873 2.997 1.00 97.19 264 ALA A N 1
ATOM 1889 C CA . ALA A 1 264 ? -4.104 7.137 3.728 1.00 97.19 264 ALA A CA 1
ATOM 1890 C C . ALA A 1 264 ? -5.512 7.454 4.263 1.00 97.19 264 ALA A C 1
ATOM 1892 O O . ALA A 1 264 ? -5.638 7.907 5.398 1.00 97.19 264 ALA A O 1
ATOM 1893 N N . PHE A 1 265 ? -6.574 7.175 3.494 1.00 97.12 265 PHE A N 1
ATOM 1894 C CA . PHE A 1 265 ? -7.946 7.276 4.006 1.00 97.12 265 PHE A CA 1
ATOM 1895 C C . PHE A 1 265 ? -8.194 6.303 5.160 1.00 97.12 265 PHE A C 1
ATOM 1897 O O . PHE A 1 265 ? -8.783 6.709 6.156 1.00 97.12 265 PHE A O 1
ATOM 1904 N N . VAL A 1 266 ? -7.681 5.068 5.088 1.00 97.25 266 VAL A N 1
ATOM 1905 C CA . VAL A 1 266 ? -7.767 4.121 6.214 1.00 97.25 266 VAL A CA 1
ATOM 1906 C C . VAL A 1 266 ? -7.049 4.669 7.450 1.00 97.25 266 VAL A C 1
ATOM 1908 O O . VAL A 1 266 ? -7.593 4.592 8.547 1.00 97.25 266 VAL A O 1
ATOM 1911 N N . CYS A 1 267 ? -5.865 5.272 7.299 1.00 96.75 267 CYS A N 1
ATOM 1912 C CA . CYS A 1 267 ? -5.147 5.895 8.415 1.00 96.75 267 CYS A CA 1
ATOM 1913 C C . CYS A 1 267 ? -5.929 7.054 9.058 1.00 96.75 267 CYS A C 1
ATOM 1915 O O . CYS A 1 267 ? -5.788 7.284 10.257 1.00 96.75 267 CYS A O 1
ATOM 1917 N N . VAL A 1 268 ? -6.735 7.789 8.284 1.00 96.75 268 VAL A N 1
ATOM 1918 C CA . VAL A 1 268 ? -7.646 8.820 8.812 1.00 96.75 268 VAL A CA 1
ATOM 1919 C C . VAL A 1 268 ? -8.853 8.178 9.495 1.00 96.75 268 VAL A C 1
ATOM 1921 O O . VAL A 1 268 ? -9.218 8.585 10.594 1.00 96.75 268 VAL A O 1
ATOM 1924 N N . ASP A 1 269 ? -9.447 7.152 8.885 1.00 96.25 269 ASP A N 1
ATOM 1925 C CA . ASP A 1 269 ? -10.613 6.456 9.428 1.00 96.25 269 ASP A CA 1
ATOM 1926 C C . ASP A 1 269 ? -10.307 5.779 10.767 1.00 96.25 269 ASP A C 1
ATOM 1928 O O . ASP A 1 269 ? -11.093 5.916 11.698 1.00 96.25 269 ASP A O 1
ATOM 1932 N N . LEU A 1 270 ? -9.144 5.135 10.908 1.00 95.31 270 LEU A N 1
ATOM 1933 C CA . LEU A 1 270 ? -8.710 4.486 12.154 1.00 95.31 270 LEU A CA 1
ATOM 1934 C C . LEU A 1 270 ? -8.572 5.447 13.345 1.00 95.31 270 LEU A C 1
ATOM 1936 O O . LEU A 1 270 ? -8.525 4.989 14.481 1.00 95.31 270 LEU A O 1
ATOM 1940 N N . LYS A 1 271 ? -8.512 6.763 13.107 1.00 95.06 271 LYS A N 1
ATOM 1941 C CA . LYS A 1 271 ? -8.466 7.783 14.166 1.00 95.06 271 LYS A CA 1
ATOM 1942 C C . LYS A 1 271 ? -9.851 8.237 14.633 1.00 95.06 271 LYS A C 1
ATOM 1944 O O . LYS A 1 271 ? -9.935 9.044 15.553 1.00 95.06 271 LYS A O 1
ATOM 1949 N N . LYS A 1 272 ? -10.932 7.778 13.995 1.00 94.56 272 LYS A N 1
ATOM 1950 C CA . LYS A 1 272 ? -12.303 8.135 14.382 1.00 94.56 272 LYS A CA 1
ATOM 1951 C C . LYS A 1 272 ? -12.681 7.456 15.697 1.00 94.56 272 LYS A C 1
ATOM 1953 O O . LYS A 1 272 ? -12.307 6.312 15.934 1.00 94.56 272 LYS A O 1
ATOM 1958 N N . GLU A 1 273 ? -13.498 8.129 16.503 1.00 91.44 273 GLU A N 1
ATOM 1959 C CA . GLU A 1 273 ? -13.880 7.680 17.852 1.00 91.44 273 GLU A CA 1
ATOM 1960 C C . GLU A 1 273 ? -14.501 6.277 17.881 1.00 91.44 273 GLU A C 1
ATOM 1962 O O . GLU A 1 273 ? -14.152 5.460 18.724 1.00 91.44 273 GLU A O 1
ATOM 1967 N N . HIS A 1 274 ? -15.353 5.940 16.908 1.00 87.75 274 HIS A N 1
ATOM 1968 C CA . HIS A 1 274 ? -15.981 4.612 16.825 1.00 87.75 274 HIS A CA 1
ATOM 1969 C C . HIS A 1 274 ? -15.007 3.472 16.469 1.00 87.75 274 HIS A C 1
ATOM 1971 O O . HIS A 1 274 ? -15.403 2.308 16.477 1.00 87.75 274 HIS A O 1
ATOM 1977 N N . LEU A 1 275 ? -13.760 3.798 16.117 1.00 91.12 275 LEU A N 1
ATOM 1978 C CA . LEU A 1 275 ? -12.664 2.851 15.907 1.00 91.12 275 LEU A CA 1
ATOM 1979 C C . LEU A 1 275 ? -11.565 3.011 16.965 1.00 91.12 275 LEU A C 1
ATOM 1981 O O . LEU A 1 275 ? -10.496 2.418 16.805 1.00 91.12 275 LEU A O 1
ATOM 1985 N N . ALA A 1 276 ? -11.812 3.759 18.046 1.00 90.00 276 ALA A N 1
ATOM 1986 C CA . ALA A 1 276 ? -10.892 3.849 19.171 1.00 90.00 276 ALA A CA 1
ATOM 1987 C C . ALA A 1 276 ? -10.538 2.443 19.688 1.00 90.00 276 ALA A C 1
ATOM 1989 O O . ALA A 1 276 ? -11.396 1.573 19.823 1.00 90.00 276 ALA A O 1
ATOM 1990 N N . GLY A 1 277 ? -9.245 2.205 19.919 1.00 88.62 277 GLY A N 1
ATOM 1991 C CA . GLY A 1 277 ? -8.714 0.885 20.275 1.00 88.62 277 GLY A CA 1
ATOM 1992 C C . GLY A 1 277 ? -8.362 -0.011 19.082 1.00 88.62 277 GLY A C 1
ATOM 1993 O O . GLY A 1 277 ? -7.698 -1.029 19.273 1.00 88.62 277 GLY A O 1
ATOM 1994 N N . SER A 1 278 ? -8.719 0.365 17.847 1.00 91.69 278 SER A N 1
ATOM 1995 C CA . SER A 1 278 ? -8.245 -0.351 16.659 1.00 91.69 278 SER A CA 1
ATOM 1996 C C . SER A 1 278 ? -6.730 -0.170 16.507 1.00 91.69 278 SER A C 1
ATOM 1998 O O . SER A 1 278 ? -6.240 0.964 16.533 1.00 91.69 278 SER A O 1
ATOM 2000 N N . PRO A 1 279 ? -5.959 -1.250 16.307 1.00 93.00 279 PRO A N 1
ATOM 2001 C CA . PRO A 1 279 ? -4.522 -1.138 16.119 1.00 93.00 279 PRO A CA 1
ATOM 2002 C C . PRO A 1 279 ? -4.212 -0.390 14.821 1.00 93.00 279 PRO A C 1
ATOM 2004 O O . PRO A 1 279 ? -4.818 -0.628 13.771 1.00 93.00 279 PRO A O 1
ATOM 2007 N N . SER A 1 280 ? -3.229 0.504 14.888 1.00 94.44 280 SER A N 1
ATOM 2008 C CA . SER A 1 280 ? -2.679 1.160 13.702 1.00 94.44 280 SER A CA 1
ATOM 2009 C C . SER A 1 280 ? -1.801 0.191 12.907 1.00 94.44 280 SER A C 1
ATOM 2011 O O . SER A 1 280 ? -1.265 -0.775 13.456 1.00 94.44 280 SER A O 1
ATOM 2013 N N . PHE A 1 281 ? -1.627 0.460 11.613 1.00 95.69 281 PHE A N 1
ATOM 2014 C CA . PHE A 1 281 ? -0.761 -0.331 10.741 1.00 95.69 281 PHE A CA 1
ATOM 2015 C C . PHE A 1 281 ? 0.335 0.517 10.099 1.00 95.69 281 PHE A C 1
ATOM 2017 O O . PHE A 1 281 ? 0.221 1.736 9.962 1.00 95.69 281 PHE A O 1
ATOM 2024 N N . VAL A 1 282 ? 1.382 -0.170 9.661 1.00 96.31 282 VAL A N 1
ATOM 2025 C CA . VAL A 1 282 ? 2.406 0.324 8.744 1.00 96.31 282 VAL A CA 1
ATOM 2026 C C . VAL A 1 282 ? 2.360 -0.489 7.454 1.00 96.31 282 VAL A C 1
ATOM 2028 O O . VAL A 1 282 ? 1.896 -1.629 7.433 1.00 96.31 282 VAL A O 1
ATOM 2031 N N . VAL A 1 283 ? 2.836 0.101 6.363 1.00 96.94 283 VAL A N 1
ATOM 2032 C CA . VAL A 1 283 ? 2.845 -0.530 5.043 1.00 96.94 283 VAL A CA 1
ATOM 2033 C C . VAL A 1 283 ? 4.263 -0.953 4.697 1.00 96.94 283 VAL A C 1
ATOM 2035 O O . VAL A 1 283 ? 5.162 -0.117 4.628 1.00 96.94 283 VAL A O 1
ATOM 2038 N N . VAL A 1 284 ? 4.462 -2.241 4.435 1.00 96.44 284 VAL A N 1
ATOM 2039 C CA . VAL A 1 284 ? 5.739 -2.806 3.993 1.00 96.44 284 VAL A CA 1
ATOM 2040 C C . VAL A 1 284 ? 5.650 -3.101 2.493 1.00 96.44 284 VAL A C 1
ATOM 2042 O O . VAL A 1 284 ? 4.998 -4.071 2.095 1.00 96.44 284 VAL A O 1
ATOM 2045 N N . PRO A 1 285 ? 6.267 -2.277 1.626 1.00 97.06 285 PRO A N 1
ATOM 2046 C CA . PRO A 1 285 ? 6.247 -2.515 0.191 1.00 97.06 285 PRO A CA 1
ATOM 2047 C C . PRO A 1 285 ? 7.250 -3.608 -0.192 1.00 97.06 285 PRO A C 1
ATOM 2049 O O . PRO A 1 285 ? 8.420 -3.562 0.197 1.00 97.06 285 PRO A O 1
ATOM 2052 N N . ARG A 1 286 ? 6.804 -4.577 -0.993 1.00 95.44 286 ARG A N 1
ATOM 2053 C CA . ARG A 1 286 ? 7.602 -5.713 -1.474 1.00 95.44 286 ARG A CA 1
ATOM 2054 C C . ARG A 1 286 ? 7.443 -5.886 -2.978 1.00 95.44 286 ARG A C 1
ATOM 2056 O O . ARG A 1 286 ? 6.368 -5.649 -3.529 1.00 95.44 286 ARG A O 1
ATOM 2063 N N . PHE A 1 287 ? 8.503 -6.330 -3.645 1.00 95.62 287 PHE A N 1
ATOM 2064 C CA . PHE A 1 287 ? 8.388 -6.810 -5.018 1.00 95.62 287 PHE A CA 1
ATOM 2065 C C . PHE A 1 287 ? 7.816 -8.222 -5.027 1.00 95.62 287 PHE A C 1
ATOM 2067 O O . PHE A 1 287 ? 8.215 -9.061 -4.227 1.00 95.62 287 PHE A O 1
ATOM 2074 N N . GLY A 1 288 ? 6.901 -8.476 -5.955 1.00 94.06 288 GLY A N 1
ATOM 2075 C CA . GLY A 1 288 ? 6.355 -9.800 -6.195 1.00 94.06 288 GLY A CA 1
ATOM 2076 C C . GLY A 1 288 ? 6.356 -10.137 -7.678 1.00 94.06 288 GLY A C 1
ATOM 2077 O O . GLY A 1 288 ? 6.278 -9.262 -8.548 1.00 94.06 288 GLY A O 1
ATOM 2078 N N . GLU A 1 289 ? 6.439 -11.429 -7.966 1.00 94.19 289 GLU A N 1
ATOM 2079 C CA . GLU A 1 289 ? 6.353 -11.965 -9.317 1.00 94.19 289 GLU A CA 1
ATOM 2080 C C . GLU A 1 289 ? 5.294 -13.064 -9.355 1.00 94.19 289 GLU A C 1
ATOM 2082 O O . GLU A 1 289 ? 5.202 -13.898 -8.458 1.00 94.19 289 GLU A O 1
ATOM 2087 N N . ARG A 1 290 ? 4.458 -13.051 -10.393 1.00 90.31 290 ARG A N 1
ATOM 2088 C CA . ARG A 1 290 ? 3.458 -14.087 -10.643 1.00 90.31 290 ARG A CA 1
ATOM 2089 C C . ARG A 1 290 ? 3.750 -14.718 -11.985 1.00 90.31 290 ARG A C 1
ATOM 2091 O O . ARG A 1 290 ? 3.677 -14.036 -13.007 1.00 90.31 290 ARG A O 1
ATOM 2098 N N . ARG A 1 291 ? 4.025 -16.017 -11.982 1.00 91.56 291 ARG A N 1
ATOM 2099 C CA . ARG A 1 291 ? 4.130 -16.818 -13.201 1.00 91.56 291 ARG A CA 1
ATOM 2100 C C . ARG A 1 291 ? 2.758 -17.389 -13.514 1.00 91.5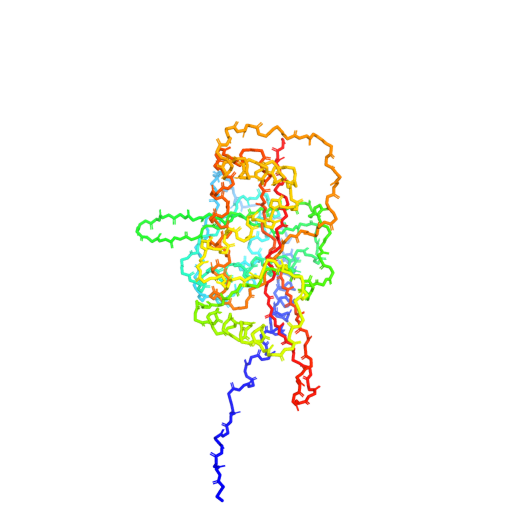6 291 ARG A C 1
ATOM 2102 O O . ARG A 1 291 ? 2.095 -17.942 -12.637 1.00 91.56 291 ARG A O 1
ATOM 2109 N N . LYS A 1 292 ? 2.284 -17.178 -14.736 1.00 89.81 292 LYS A N 1
ATOM 2110 C CA . LYS A 1 292 ? 1.057 -17.800 -15.230 1.00 89.81 292 LYS A CA 1
ATOM 2111 C C . LYS A 1 292 ? 1.333 -18.340 -16.631 1.00 89.81 292 LYS A C 1
ATOM 2113 O O . LYS A 1 292 ? 1.776 -17.548 -17.464 1.00 89.81 292 LYS A O 1
ATOM 2118 N N . PRO A 1 293 ? 1.071 -19.628 -16.907 1.00 90.31 293 PRO A N 1
ATOM 2119 C CA . PRO A 1 293 ? 1.167 -20.141 -18.266 1.00 90.31 293 PRO A CA 1
ATOM 2120 C C . PRO A 1 293 ? 0.148 -19.409 -19.144 1.00 90.31 293 PRO A C 1
ATOM 2122 O O . PRO A 1 293 ? -1.018 -19.246 -18.762 1.00 90.31 293 PRO A O 1
ATOM 2125 N N . ASP A 1 294 ? 0.599 -18.904 -20.289 1.00 89.56 294 ASP A N 1
ATOM 2126 C CA . ASP A 1 294 ? -0.298 -18.355 -21.294 1.00 89.56 294 ASP A CA 1
ATOM 2127 C C . ASP A 1 294 ? -1.149 -19.494 -21.864 1.00 89.56 294 ASP A C 1
ATOM 2129 O O . ASP A 1 294 ? -0.620 -20.496 -22.344 1.00 89.56 294 ASP A O 1
ATOM 2133 N N . ARG A 1 295 ? -2.477 -19.342 -21.805 1.00 89.00 295 ARG A N 1
ATOM 2134 C CA . ARG A 1 295 ? -3.426 -20.375 -22.239 1.00 89.00 295 ARG A CA 1
ATOM 2135 C C . ARG A 1 295 ? -3.278 -20.699 -23.727 1.00 89.00 295 ARG A C 1
ATOM 2137 O O . ARG A 1 295 ? -3.610 -21.808 -24.121 1.00 89.00 295 ARG A O 1
ATOM 2144 N N . TYR A 1 296 ? -2.818 -19.742 -24.531 1.00 90.44 296 TYR A N 1
ATOM 2145 C CA . TYR A 1 296 ? -2.743 -19.902 -25.983 1.00 90.44 296 TYR A CA 1
ATOM 2146 C C . TYR A 1 296 ? -1.360 -20.325 -26.468 1.00 90.44 296 TYR A C 1
ATOM 2148 O O . TYR A 1 296 ? -1.258 -21.088 -27.420 1.00 90.44 296 TYR A O 1
ATOM 2156 N N . LEU A 1 297 ? -0.302 -19.829 -25.825 1.00 92.31 297 LEU A N 1
ATOM 2157 C CA . LEU A 1 297 ? 1.074 -20.057 -26.274 1.00 92.31 297 LEU A CA 1
ATOM 2158 C C . LEU A 1 297 ? 1.795 -21.149 -25.477 1.00 92.31 297 LEU A C 1
ATOM 2160 O O . LEU A 1 297 ? 2.867 -21.575 -25.885 1.00 92.31 297 LEU A O 1
ATOM 2164 N N . GLY A 1 298 ? 1.279 -21.546 -24.308 1.00 92.81 298 GLY A N 1
ATOM 2165 C CA . GLY A 1 298 ? 1.987 -22.428 -23.371 1.00 92.81 298 GLY A CA 1
ATOM 2166 C C . GLY A 1 298 ? 3.227 -21.792 -22.722 1.00 92.81 298 GLY A C 1
ATOM 2167 O O . GLY A 1 298 ? 3.810 -22.372 -21.813 1.00 92.81 298 GLY A O 1
ATOM 2168 N N . ILE A 1 299 ? 3.618 -20.586 -23.146 1.00 94.62 299 ILE A N 1
ATOM 2169 C CA . ILE A 1 299 ? 4.767 -19.848 -22.618 1.00 94.62 299 ILE A CA 1
ATOM 2170 C C . ILE A 1 299 ? 4.409 -19.261 -21.249 1.00 94.62 299 ILE A C 1
ATOM 2172 O O . ILE A 1 299 ? 3.362 -18.631 -21.077 1.00 94.62 299 ILE A O 1
ATOM 2176 N N . GLU A 1 300 ? 5.290 -19.427 -20.261 1.00 94.06 300 GLU A N 1
ATOM 2177 C CA . GLU A 1 300 ? 5.115 -18.805 -18.950 1.00 94.06 300 GLU A CA 1
ATOM 2178 C C . GLU A 1 300 ? 5.243 -17.281 -19.033 1.00 94.06 300 GLU A C 1
ATOM 2180 O O . GLU A 1 300 ? 6.298 -16.725 -19.343 1.00 94.06 300 GLU A O 1
ATOM 2185 N N . LYS A 1 301 ? 4.162 -16.575 -18.691 1.00 93.12 301 LYS A N 1
ATOM 2186 C CA . LYS A 1 301 ? 4.165 -15.122 -18.555 1.00 93.12 301 LYS A CA 1
ATOM 2187 C C . LYS A 1 301 ? 4.447 -14.738 -17.107 1.00 93.12 301 LYS A C 1
ATOM 2189 O O . LYS A 1 301 ? 3.600 -14.913 -16.227 1.00 93.12 301 LYS A O 1
ATOM 2194 N N . THR A 1 302 ? 5.612 -14.142 -16.870 1.00 92.69 302 THR A N 1
ATOM 2195 C CA . THR A 1 302 ? 5.960 -13.546 -15.574 1.00 92.69 302 THR A CA 1
ATOM 2196 C C . THR A 1 302 ? 5.434 -12.119 -15.499 1.00 92.69 302 THR A C 1
ATOM 2198 O O . THR A 1 302 ? 5.856 -11.238 -16.245 1.00 92.69 302 THR A O 1
ATOM 2201 N N . THR A 1 303 ? 4.504 -11.872 -14.581 1.00 92.12 303 THR A N 1
ATOM 2202 C CA . THR A 1 303 ? 3.974 -10.536 -14.297 1.00 92.12 303 THR A CA 1
ATOM 2203 C C . THR A 1 303 ? 4.564 -10.027 -12.992 1.00 92.12 303 THR A C 1
ATOM 2205 O O . THR A 1 303 ? 4.417 -10.669 -11.954 1.00 92.12 303 THR A O 1
ATOM 2208 N N . LYS A 1 304 ? 5.210 -8.862 -13.040 1.00 92.81 304 LYS A N 1
ATOM 2209 C CA . LYS A 1 304 ? 5.777 -8.203 -11.860 1.00 92.81 304 LYS A CA 1
ATOM 2210 C C . LYS A 1 304 ? 4.762 -7.259 -11.236 1.00 92.81 304 LYS A C 1
ATOM 2212 O O . LYS A 1 304 ? 4.016 -6.586 -11.949 1.00 92.81 304 LYS A O 1
ATOM 2217 N N . PHE A 1 305 ? 4.750 -7.200 -9.916 1.00 95.56 305 PHE A N 1
ATOM 2218 C CA . PHE A 1 305 ? 3.873 -6.328 -9.149 1.00 95.56 305 PHE A CA 1
ATOM 2219 C C . PHE A 1 305 ? 4.559 -5.872 -7.867 1.00 95.56 305 PHE A C 1
ATOM 2221 O O . PHE A 1 305 ? 5.641 -6.341 -7.513 1.00 95.56 305 PHE A O 1
ATOM 2228 N N . ILE A 1 306 ? 3.917 -4.933 -7.181 1.00 96.75 306 ILE A N 1
ATOM 2229 C CA . ILE A 1 306 ? 4.294 -4.559 -5.823 1.00 96.75 306 ILE A CA 1
ATOM 2230 C C . ILE A 1 306 ? 3.167 -4.990 -4.896 1.00 96.75 306 ILE A C 1
ATOM 2232 O O . ILE A 1 306 ? 2.000 -4.657 -5.129 1.00 96.75 306 ILE A O 1
ATOM 2236 N N . ALA A 1 307 ? 3.535 -5.748 -3.869 1.00 96.56 307 ALA A N 1
ATOM 2237 C CA . ALA A 1 307 ? 2.670 -6.072 -2.753 1.00 96.56 307 ALA A CA 1
ATOM 2238 C C . ALA A 1 307 ? 2.853 -5.011 -1.662 1.00 96.56 307 ALA A C 1
ATOM 2240 O O . ALA A 1 307 ? 3.979 -4.683 -1.288 1.00 96.56 307 ALA A O 1
ATOM 2241 N N . LEU A 1 308 ? 1.751 -4.459 -1.166 1.00 97.31 308 LEU A N 1
ATOM 2242 C CA . LEU A 1 308 ? 1.733 -3.577 -0.002 1.00 97.31 308 LEU A CA 1
ATOM 2243 C C . LEU A 1 308 ? 1.207 -4.385 1.180 1.00 97.31 308 LEU A C 1
ATOM 2245 O O . LEU A 1 308 ? -0.007 -4.534 1.324 1.00 97.31 308 LEU A O 1
ATOM 2249 N N . CYS A 1 309 ? 2.114 -4.956 1.968 1.00 96.06 309 CYS A N 1
ATOM 2250 C CA . CYS A 1 309 ? 1.764 -5.763 3.133 1.00 96.06 309 CYS A CA 1
ATOM 2251 C C . CYS A 1 309 ? 1.436 -4.844 4.308 1.00 96.06 309 CYS A C 1
ATOM 2253 O O . CYS A 1 309 ? 2.226 -3.950 4.618 1.00 96.06 309 CYS A O 1
ATOM 2255 N N . LEU A 1 310 ? 0.284 -5.043 4.944 1.00 95.12 310 LEU A N 1
ATOM 2256 C CA . LEU A 1 310 ? -0.070 -4.314 6.158 1.00 95.12 310 LEU A CA 1
ATOM 2257 C C . LEU A 1 310 ? 0.465 -5.084 7.352 1.00 95.12 310 LEU A C 1
ATOM 2259 O O . LEU A 1 310 ? 0.228 -6.280 7.438 1.00 95.12 310 LEU A O 1
ATOM 2263 N N . ALA A 1 311 ? 1.168 -4.393 8.240 1.00 93.88 311 ALA A N 1
ATOM 2264 C CA . ALA A 1 311 ? 1.678 -4.961 9.478 1.00 93.88 311 ALA A CA 1
ATOM 2265 C C . ALA A 1 311 ? 1.306 -4.067 10.654 1.00 93.88 311 ALA A C 1
ATOM 2267 O O . ALA A 1 311 ? 1.162 -2.853 10.489 1.00 93.88 311 ALA A O 1
ATOM 2268 N N . HIS A 1 312 ? 1.186 -4.638 11.850 1.00 93.31 312 HIS A N 1
ATOM 2269 C CA . HIS A 1 312 ? 0.962 -3.844 13.056 1.00 93.31 312 HIS A CA 1
ATOM 2270 C C . HIS A 1 312 ? 2.035 -2.761 13.235 1.00 93.31 312 HIS A C 1
ATOM 2272 O O . HIS A 1 312 ? 3.239 -3.032 13.208 1.00 93.31 312 HIS A O 1
ATOM 2278 N N . ALA A 1 313 ? 1.594 -1.522 13.461 1.00 91.25 313 ALA A N 1
ATOM 2279 C CA . ALA A 1 313 ? 2.485 -0.473 13.923 1.00 91.25 313 ALA A CA 1
ATOM 2280 C C . ALA A 1 313 ? 2.893 -0.806 15.364 1.00 91.25 313 ALA A C 1
ATOM 2282 O O . ALA A 1 313 ? 2.034 -0.895 16.241 1.00 91.25 313 ALA A O 1
ATOM 2283 N N . LYS A 1 314 ? 4.192 -1.003 15.625 1.00 84.12 314 LYS A N 1
ATOM 2284 C CA . LYS A 1 314 ? 4.679 -1.081 17.007 1.00 84.12 314 LYS A CA 1
ATOM 2285 C C . LYS A 1 314 ? 4.443 0.283 17.647 1.00 84.12 314 LYS A C 1
ATOM 2287 O O . LYS A 1 314 ? 5.092 1.257 17.271 1.00 84.12 314 LYS A O 1
ATOM 2292 N N . THR A 1 315 ? 3.514 0.357 18.591 1.00 68.94 315 THR A N 1
ATOM 2293 C CA . THR A 1 315 ? 3.390 1.506 19.483 1.00 68.94 315 THR A CA 1
ATOM 2294 C C . THR A 1 315 ? 4.667 1.528 20.313 1.00 68.94 315 THR A C 1
ATOM 2296 O O . THR A 1 315 ? 4.852 0.668 21.173 1.00 68.94 315 THR A O 1
ATOM 2299 N N . GLY A 1 316 ? 5.601 2.423 19.983 1.00 60.84 316 GLY A N 1
ATOM 2300 C CA . GLY A 1 316 ? 6.763 2.654 20.836 1.00 60.84 316 GLY A CA 1
ATOM 2301 C C . GLY A 1 316 ? 6.252 3.031 22.223 1.00 60.84 316 GLY A C 1
ATOM 2302 O O . GLY A 1 316 ? 5.505 4.002 22.338 1.00 60.84 316 GLY A O 1
ATOM 2303 N N . ARG A 1 317 ? 6.560 2.201 23.222 1.00 36.69 317 ARG A N 1
ATOM 2304 C CA . ARG A 1 317 ? 6.484 2.585 24.632 1.00 36.69 317 ARG A CA 1
ATOM 2305 C C . ARG A 1 317 ? 7.761 3.319 24.997 1.00 36.69 317 ARG A C 1
ATOM 2307 O O . ARG A 1 317 ? 8.816 2.908 24.460 1.00 36.69 317 ARG A O 1
#

Secondary structure (DSSP, 8-state):
----------STTSSSHHHHHHHHHHHHHHHHHHHHHS--S------------PPEEEEEPSS-S-HHHHHHHHHHHHHTT--EEEEE-SHHHHHHHHHHHHHHHHHHHHH-SEEEEEEEEEEEETTEEEEEEEEEEEES-SSPPPS-TTS--EEEPSSHHHHHHHHHHHHHHHTSTT--------------SHHHH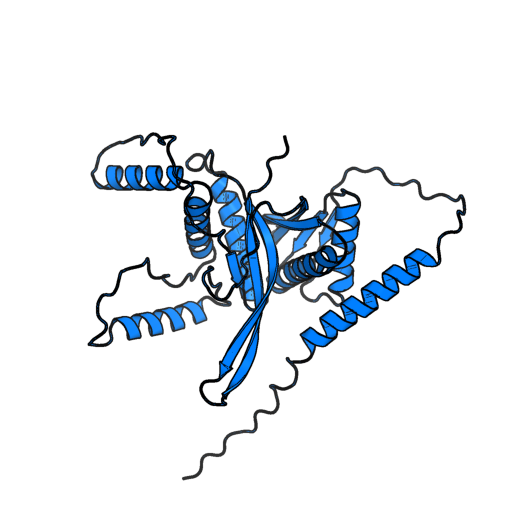HHHHHHHHHHHH-HHHHHHHHHHHHHHHTT--------S------PPPPEEEE-HHHHHHHHHHHHHHHHHHTTSGGGTTPPPEEEEEEEEEEEEE-TTT--EEEEEEEEEEEEE-----